Protein AF-A7NR92-F1 (afdb_monomer)

Foldseek 3Di:
DAAFDPQKFFLQGHLPVQQQLAAADDQLLQLLSQLQRQVCNVVSHNPDDSVVLVVVCVVQADSVVQGHFNQSSQVVQVVVFWAKFKAFAPPAPLVVVQQVLSNVSWKKKAQWAFAPDDPPARFTHSGIKIFTMWGDWDAFLVRDTFIKTEIAGSQPPHHPPADQCCQFARGNPPPGTHHDPHNDMDTPVRRCNGRVLRIMMIIGRHNVVNVVCCVVFWDFDDDDPPPDPVVCCRGRNTHIYGPVVD

Nearest PDB structures (foldseek):
  1cv8-assembly1_A-2  TM=6.786E-01  e=1.277E-06  Staphylococcus aureus
  1pxv-assembly1_A  TM=6.465E-01  e=7.914E-06  Staphylococcus aureus
  1y4h-assembly1_A  TM=6.535E-01  e=1.423E-05  Staphylococcus aureus
  6bdt-assembly1_A  TM=5.027E-01  e=2.291E-03  Homo sapiens
  6bkj-assembly4_D  TM=4.475E-01  e=1.885E-03  Homo sapiens

Sequence (246 aa):
MSSFPPYVRSVVATADPAAWPVVGQGFNECSFTSLANALNLLHGEPRFTKDEFIREAGLFFQPALGGTLPPLKALQLRRRGYGAHFGNLSHTNAERVLRGLIDRGAPVIVDMYPALQIGRLRLWGQHATVLVGYSLPYRDASGALREEYYLVDAQWPELRRFDLTTNDIDRDGDGIPECYPGNRTLERYEFLRLWSSRNYCPVFRTPAEHDAWYRETMRRAAGLPLVGWVGQGLLFGSDDRLKDEA

Structure (mmCIF, N/CA/C/O backbone):
data_AF-A7NR92-F1
#
_entry.id   AF-A7NR92-F1
#
loop_
_atom_site.group_PDB
_atom_site.id
_atom_site.type_symbol
_atom_site.label_atom_id
_atom_site.label_alt_id
_atom_site.label_comp_id
_atom_site.label_asym_id
_atom_site.label_entity_id
_atom_site.label_seq_id
_atom_site.pdbx_PDB_ins_code
_atom_site.Cartn_x
_atom_site.Cartn_y
_atom_site.Cartn_z
_atom_site.occupancy
_atom_site.B_iso_or_equiv
_atom_site.auth_seq_id
_atom_site.auth_comp_id
_atom_site.auth_asym_id
_atom_site.auth_atom_id
_atom_site.pdbx_PDB_model_num
ATOM 1 N N . MET A 1 1 ? 3.239 -14.335 22.023 1.00 51.28 1 MET A N 1
ATO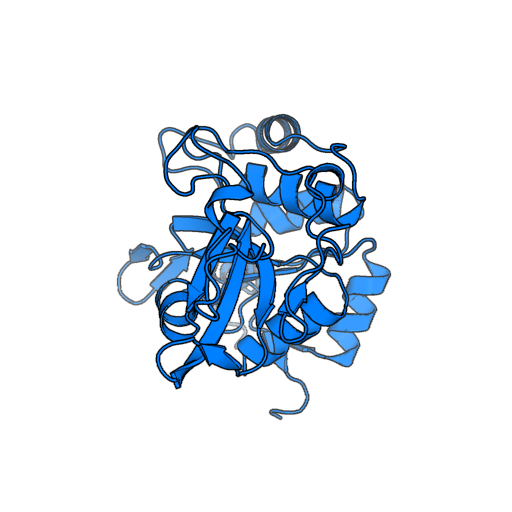M 2 C CA . MET A 1 1 ? 3.154 -13.803 20.648 1.00 51.28 1 MET A CA 1
ATOM 3 C C . MET A 1 1 ? 2.135 -12.682 20.682 1.00 51.28 1 MET A C 1
ATOM 5 O O . MET A 1 1 ? 1.015 -12.954 21.088 1.00 51.28 1 MET A O 1
ATOM 9 N N . SER A 1 2 ? 2.539 -11.447 20.379 1.00 71.81 2 SER A N 1
ATOM 10 C CA . SER A 1 2 ? 1.603 -10.322 20.266 1.00 71.81 2 SER A CA 1
ATOM 11 C C . SER A 1 2 ? 0.774 -10.514 18.990 1.00 71.81 2 SER A C 1
ATOM 13 O O . SER A 1 2 ? 1.333 -10.679 17.903 1.00 71.81 2 SER A O 1
ATOM 15 N N . SER A 1 3 ? -0.546 -10.602 19.134 1.00 86.62 3 SER A N 1
ATOM 16 C CA . SER A 1 3 ? -1.498 -10.689 18.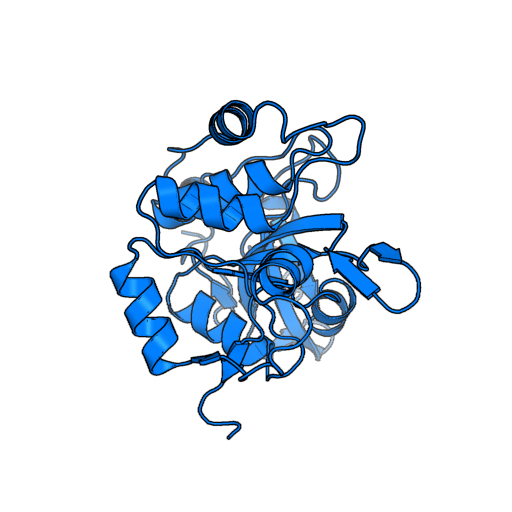024 1.00 86.62 3 SER A CA 1
ATOM 17 C C . SER A 1 3 ? -2.157 -9.335 17.818 1.00 86.62 3 SER A C 1
ATOM 19 O O . SER A 1 3 ? -2.473 -8.662 18.796 1.00 86.62 3 SER A O 1
ATOM 21 N N . PHE A 1 4 ? -2.434 -8.972 16.567 1.00 93.81 4 PHE A N 1
ATOM 22 C CA . PHE A 1 4 ? -3.251 -7.794 16.281 1.00 93.81 4 PHE A CA 1
ATOM 23 C C . PHE A 1 4 ? -4.667 -7.940 16.867 1.00 93.81 4 PHE A C 1
ATOM 25 O O . PHE A 1 4 ? -5.145 -9.073 17.024 1.00 93.81 4 PHE A O 1
ATOM 32 N N . PRO A 1 5 ? -5.371 -6.825 17.131 1.00 94.19 5 PRO A N 1
ATOM 33 C CA . PRO A 1 5 ? -6.775 -6.869 17.517 1.00 94.19 5 PRO A CA 1
ATOM 34 C C . PRO A 1 5 ? -7.636 -7.675 16.521 1.00 94.19 5 PRO A C 1
ATOM 36 O O . PRO A 1 5 ? -7.378 -7.662 15.315 1.00 94.19 5 PRO A O 1
ATOM 39 N N . PRO A 1 6 ? -8.706 -8.358 16.969 1.00 93.50 6 PRO A N 1
ATOM 40 C CA . PRO A 1 6 ? -9.454 -9.324 16.148 1.00 93.50 6 PRO A CA 1
ATOM 41 C C . PRO A 1 6 ? -10.179 -8.708 14.938 1.00 93.50 6 PRO A C 1
ATOM 43 O O . PRO A 1 6 ? -10.519 -9.400 13.969 1.00 93.50 6 PRO A O 1
ATOM 46 N N . TYR A 1 7 ? -10.429 -7.399 14.976 1.00 95.12 7 TYR A N 1
ATOM 47 C CA . TYR A 1 7 ? -11.028 -6.639 13.880 1.00 95.12 7 TYR A CA 1
ATOM 48 C C . TYR A 1 7 ? -10.008 -6.225 12.806 1.00 95.12 7 TYR A C 1
ATOM 50 O O . TYR A 1 7 ? -10.412 -5.743 11.749 1.00 95.12 7 TYR A O 1
ATOM 58 N N . VAL A 1 8 ? -8.708 -6.427 13.032 1.00 97.25 8 VAL A N 1
ATOM 59 C CA . VAL A 1 8 ? -7.645 -6.099 12.077 1.00 97.25 8 VAL A CA 1
ATOM 60 C C . VAL A 1 8 ? -7.498 -7.202 11.028 1.00 97.25 8 VAL A C 1
ATOM 62 O O . VAL A 1 8 ? -7.617 -8.398 11.303 1.00 97.25 8 VAL A O 1
ATOM 65 N N . ARG A 1 9 ? -7.248 -6.792 9.787 1.00 97.94 9 ARG A N 1
ATOM 66 C CA . ARG A 1 9 ? -6.847 -7.638 8.660 1.00 97.94 9 ARG A CA 1
ATOM 67 C C . ARG A 1 9 ? -5.507 -7.132 8.151 1.00 97.94 9 ARG A C 1
ATOM 69 O O . ARG A 1 9 ? -5.328 -5.928 7.992 1.00 97.94 9 ARG A O 1
ATOM 76 N N . SER A 1 10 ? -4.562 -8.038 7.931 1.00 97.69 10 SER A N 1
ATOM 77 C CA . SER A 1 10 ? -3.182 -7.693 7.593 1.00 97.69 10 SER A CA 1
ATOM 78 C C . SER A 1 10 ? -2.556 -8.751 6.692 1.00 97.69 10 SER A C 1
ATOM 80 O O . SER A 1 10 ? -2.864 -9.935 6.820 1.00 97.69 10 SER A O 1
ATOM 82 N N . VAL A 1 11 ? -1.647 -8.327 5.812 1.00 97.44 11 VAL A N 1
ATOM 83 C CA . VAL A 1 11 ? -0.850 -9.222 4.956 1.00 97.44 11 VAL A CA 1
ATOM 84 C C . VAL A 1 11 ? 0.156 -10.053 5.760 1.00 97.44 11 VAL A C 1
ATOM 86 O O . VAL A 1 11 ? 0.503 -11.157 5.351 1.00 97.44 11 VAL A O 1
ATOM 89 N N . VAL A 1 12 ? 0.590 -9.547 6.920 1.00 95.75 12 VAL A N 1
ATOM 90 C CA . VAL A 1 12 ? 1.377 -10.287 7.920 1.00 95.75 12 VAL A CA 1
ATOM 91 C C . VAL A 1 12 ? 0.483 -10.538 9.130 1.00 95.75 12 VAL A C 1
ATOM 93 O O . VAL A 1 12 ? -0.096 -9.600 9.670 1.00 95.75 12 VAL A O 1
ATOM 96 N N . ALA A 1 13 ? 0.356 -11.791 9.565 1.00 91.19 13 ALA A N 1
ATOM 97 C CA . ALA A 1 13 ? -0.631 -12.189 10.576 1.00 91.19 13 ALA A CA 1
ATOM 98 C C . ALA A 1 13 ? -0.232 -11.885 12.036 1.00 91.19 13 ALA A C 1
ATOM 100 O O . ALA A 1 13 ? -1.059 -12.013 12.935 1.00 91.19 13 ALA A O 1
ATOM 101 N N . THR A 1 14 ? 1.027 -11.525 12.286 1.00 91.31 14 THR A N 1
ATOM 102 C CA . THR A 1 14 ? 1.600 -11.364 13.632 1.00 91.31 14 THR A CA 1
ATOM 103 C C . THR A 1 14 ? 2.194 -9.972 13.816 1.00 91.31 14 THR A C 1
ATOM 105 O O . THR A 1 14 ? 2.694 -9.385 12.855 1.00 91.31 14 THR A O 1
ATOM 108 N N . ALA A 1 15 ? 2.170 -9.467 15.050 1.00 91.06 15 ALA A N 1
ATOM 109 C CA . ALA A 1 15 ? 2.829 -8.219 15.432 1.00 91.06 15 ALA A CA 1
ATOM 110 C C . ALA A 1 15 ? 4.309 -8.411 15.811 1.00 91.06 15 ALA A C 1
ATOM 112 O O . ALA A 1 15 ? 4.980 -7.448 16.163 1.00 91.06 15 ALA A O 1
ATOM 113 N N . ASP A 1 16 ? 4.827 -9.643 15.759 1.00 91.19 16 ASP A N 1
ATOM 114 C CA . ASP A 1 16 ? 6.243 -9.927 16.010 1.00 91.19 16 ASP A CA 1
ATOM 115 C C . ASP A 1 16 ? 7.141 -9.128 15.046 1.00 91.19 16 ASP A C 1
ATOM 117 O O . ASP A 1 16 ? 7.084 -9.390 13.840 1.00 91.19 16 ASP A O 1
ATOM 121 N N . PRO A 1 17 ? 8.000 -8.210 15.534 1.00 88.12 17 PRO A N 1
ATOM 122 C CA . PRO A 1 17 ? 8.868 -7.398 14.683 1.00 88.12 17 PRO A CA 1
ATOM 123 C C . PRO A 1 17 ? 9.753 -8.214 13.733 1.00 88.12 17 PRO A C 1
ATOM 125 O O . PRO A 1 17 ? 10.072 -7.747 12.642 1.00 88.12 17 PRO A O 1
ATOM 128 N N . ALA A 1 18 ? 10.114 -9.452 14.094 1.00 91.06 18 ALA A N 1
ATOM 129 C CA . ALA A 1 18 ? 10.908 -10.325 13.228 1.00 91.06 18 ALA A CA 1
ATOM 130 C C . ALA A 1 18 ? 10.173 -10.720 11.931 1.00 91.06 18 ALA A C 1
ATOM 132 O O . ALA A 1 18 ? 10.817 -11.019 10.927 1.00 91.06 18 ALA A O 1
ATOM 133 N N . ALA A 1 19 ? 8.836 -10.687 11.928 1.00 93.69 19 ALA A N 1
ATOM 134 C CA . ALA A 1 19 ? 8.004 -10.949 10.754 1.00 93.69 19 ALA A CA 1
ATOM 135 C C . ALA A 1 19 ? 7.815 -9.716 9.849 1.00 93.69 19 ALA A C 1
ATOM 137 O O . ALA A 1 19 ? 7.163 -9.812 8.807 1.00 93.69 19 ALA A O 1
ATOM 138 N N . TRP A 1 20 ? 8.385 -8.567 10.225 1.00 95.94 20 TRP A N 1
ATOM 139 C CA . TRP A 1 20 ? 8.273 -7.295 9.512 1.00 95.94 20 TRP A CA 1
ATOM 140 C C . TRP A 1 20 ? 9.647 -6.826 9.001 1.00 95.94 20 TRP A C 1
ATOM 142 O O . TRP A 1 20 ? 10.210 -5.861 9.517 1.00 95.94 20 TRP A O 1
ATOM 152 N N . PRO A 1 21 ? 10.203 -7.477 7.961 1.00 96.38 21 PRO A N 1
ATOM 153 C CA . PRO A 1 21 ? 11.511 -7.162 7.373 1.00 96.38 21 PRO A CA 1
ATOM 154 C C . PRO A 1 21 ? 11.481 -5.884 6.511 1.00 96.38 21 PRO A C 1
ATOM 156 O O . PRO A 1 21 ? 11.801 -5.890 5.318 1.00 96.38 21 PRO A O 1
ATOM 159 N N . VAL A 1 22 ? 11.052 -4.775 7.105 1.00 96.81 22 VAL A N 1
ATOM 160 C CA . VAL A 1 22 ? 10.839 -3.490 6.439 1.00 96.81 22 VAL A CA 1
ATOM 161 C C . VAL A 1 22 ? 11.810 -2.437 6.946 1.00 96.81 22 VAL A C 1
ATOM 163 O O . VAL A 1 22 ? 12.286 -2.489 8.077 1.00 96.81 22 VAL A O 1
ATOM 166 N N . VAL A 1 23 ? 12.121 -1.472 6.085 1.00 95.38 23 VAL A N 1
ATOM 167 C CA . VAL A 1 23 ? 13.128 -0.447 6.360 1.00 95.38 23 VAL A CA 1
ATOM 168 C C . VAL A 1 23 ? 12.636 0.953 6.016 1.00 95.38 23 VAL A C 1
ATOM 170 O O . VAL A 1 23 ? 11.766 1.145 5.159 1.00 95.38 23 VAL A O 1
ATOM 173 N N . GLY A 1 24 ? 13.257 1.940 6.660 1.00 94.88 24 GLY A N 1
ATOM 174 C CA . GLY A 1 24 ? 13.086 3.353 6.346 1.00 94.88 24 GLY A CA 1
ATOM 175 C C . GLY A 1 24 ? 13.795 3.784 5.056 1.00 94.88 24 GLY A C 1
ATOM 176 O O . GLY A 1 24 ? 14.772 3.177 4.593 1.00 94.88 24 GLY A O 1
ATOM 177 N N . GLN A 1 25 ? 13.316 4.882 4.477 1.00 93.69 25 GLN A N 1
ATOM 178 C CA . GLN A 1 25 ? 13.850 5.443 3.236 1.00 93.69 25 GLN A CA 1
ATOM 179 C C . GLN A 1 25 ? 14.915 6.519 3.489 1.00 93.69 25 GLN A C 1
ATOM 181 O O . GLN A 1 25 ? 14.956 7.153 4.546 1.00 93.69 25 GLN A O 1
ATOM 186 N N . GLY A 1 26 ? 15.762 6.756 2.487 1.00 90.38 26 GLY A N 1
ATOM 187 C CA . GLY A 1 26 ? 16.528 7.990 2.338 1.00 90.38 26 GLY A CA 1
ATOM 188 C C . GLY A 1 26 ? 15.747 9.067 1.573 1.00 90.38 26 GLY A C 1
ATOM 189 O O . GLY A 1 26 ? 14.543 8.957 1.321 1.00 90.38 26 GLY A O 1
ATOM 190 N N . PHE A 1 27 ? 16.429 10.158 1.233 1.00 88.38 27 PHE A N 1
ATOM 191 C CA . PHE A 1 27 ? 15.799 11.324 0.615 1.00 88.38 27 PHE A CA 1
ATOM 192 C C . PHE A 1 27 ? 15.279 10.999 -0.797 1.00 88.38 27 PHE A C 1
ATOM 194 O O . PHE A 1 27 ? 16.051 10.604 -1.665 1.00 88.38 27 PHE A O 1
ATOM 201 N N . ASN A 1 28 ? 13.975 11.188 -1.030 1.00 87.31 28 ASN A N 1
ATOM 202 C CA . ASN A 1 28 ? 13.285 10.892 -2.296 1.00 87.31 28 ASN A CA 1
ATOM 203 C C . ASN A 1 28 ? 13.373 9.423 -2.769 1.00 87.31 28 ASN A C 1
ATOM 205 O O . ASN A 1 28 ? 13.206 9.134 -3.951 1.00 87.31 28 ASN A O 1
ATOM 209 N N . GLU A 1 29 ? 13.565 8.475 -1.847 1.00 92.06 29 GLU A N 1
ATOM 210 C CA . GLU A 1 29 ? 13.677 7.033 -2.138 1.00 92.06 29 GLU A CA 1
ATOM 211 C C . GLU A 1 29 ? 12.373 6.246 -1.883 1.00 92.06 29 GLU A C 1
ATOM 213 O O . GLU A 1 29 ? 12.385 5.011 -1.845 1.00 92.06 29 GLU A O 1
ATOM 218 N N . CYS A 1 30 ? 11.238 6.928 -1.693 1.00 92.75 30 CYS A N 1
ATOM 219 C CA . CYS A 1 30 ? 9.977 6.321 -1.243 1.00 92.75 30 CYS A CA 1
ATOM 220 C C . CYS A 1 30 ? 9.489 5.169 -2.128 1.00 92.75 30 CYS A C 1
ATOM 222 O O . CYS A 1 30 ? 9.108 4.112 -1.623 1.00 92.75 30 CYS A O 1
ATOM 224 N N . SER A 1 31 ? 9.555 5.327 -3.453 1.00 92.50 31 SER A N 1
ATOM 225 C CA . SER A 1 31 ? 9.098 4.300 -4.397 1.00 92.50 31 SER A CA 1
ATOM 226 C C . SER A 1 31 ? 9.953 3.035 -4.338 1.00 92.50 31 SER A C 1
ATOM 228 O O . SER A 1 31 ? 9.409 1.935 -4.299 1.00 92.50 31 SER A O 1
ATOM 230 N N . PHE A 1 32 ? 11.277 3.175 -4.272 1.00 94.94 32 PHE A N 1
ATOM 231 C CA . PHE A 1 32 ? 12.205 2.041 -4.205 1.00 94.94 32 PHE A CA 1
ATOM 232 C C . PHE A 1 32 ? 12.185 1.349 -2.848 1.00 94.94 32 PHE A C 1
ATOM 234 O O . PHE A 1 32 ? 12.288 0.128 -2.767 1.00 94.94 32 PHE A O 1
ATOM 241 N N . THR A 1 33 ? 11.994 2.124 -1.784 1.00 96.38 33 THR A N 1
ATOM 242 C CA . THR A 1 33 ? 11.839 1.571 -0.440 1.00 96.38 33 THR A CA 1
ATOM 243 C C . THR A 1 33 ? 10.513 0.823 -0.308 1.00 96.38 33 THR A C 1
ATOM 245 O O . THR A 1 33 ? 10.489 -0.273 0.239 1.00 96.38 33 THR A O 1
ATOM 248 N N . SER A 1 34 ? 9.431 1.336 -0.904 1.00 97.25 34 SER A N 1
ATOM 249 C CA . SER A 1 34 ? 8.144 0.628 -0.971 1.00 97.25 34 SER A CA 1
ATOM 250 C C . SER A 1 34 ? 8.230 -0.676 -1.767 1.00 97.25 34 SER A C 1
ATOM 252 O O . SER A 1 34 ? 7.635 -1.667 -1.360 1.00 97.25 34 SER A O 1
ATOM 254 N N . LEU A 1 35 ? 8.993 -0.706 -2.869 1.00 97.19 35 LEU A N 1
ATOM 255 C CA . LEU A 1 35 ? 9.263 -1.938 -3.623 1.00 97.19 35 LEU A CA 1
ATOM 256 C C . LEU A 1 35 ? 9.970 -2.989 -2.764 1.00 97.19 35 LEU A C 1
ATOM 258 O O . LEU A 1 35 ? 9.507 -4.126 -2.685 1.00 97.19 35 LEU A O 1
ATOM 262 N N . ALA A 1 36 ? 11.070 -2.599 -2.114 1.00 97.94 36 ALA A N 1
ATOM 263 C CA . ALA A 1 36 ? 11.833 -3.485 -1.243 1.00 97.94 36 ALA A CA 1
ATOM 264 C C . ALA A 1 36 ? 10.971 -4.009 -0.088 1.00 97.94 36 ALA A C 1
ATOM 266 O O . ALA A 1 36 ? 10.879 -5.218 0.104 1.00 97.94 36 ALA A O 1
ATOM 267 N N . ASN A 1 37 ? 10.261 -3.119 0.611 1.00 98.38 37 ASN A N 1
ATOM 268 C CA . ASN A 1 37 ? 9.393 -3.486 1.727 1.00 98.38 37 ASN A CA 1
ATOM 269 C C . ASN A 1 37 ? 8.248 -4.409 1.286 1.00 98.38 37 ASN A C 1
ATOM 271 O O . ASN A 1 37 ? 8.006 -5.414 1.945 1.00 98.38 37 ASN A O 1
ATOM 275 N N . ALA A 1 38 ? 7.575 -4.130 0.164 1.00 98.31 38 ALA A N 1
ATOM 276 C CA . ALA A 1 38 ? 6.496 -4.986 -0.332 1.00 98.31 38 ALA A CA 1
ATOM 277 C C . ALA A 1 38 ? 6.987 -6.407 -0.657 1.00 98.31 38 ALA A C 1
ATOM 279 O O . ALA A 1 38 ? 6.323 -7.377 -0.296 1.00 98.31 38 ALA A O 1
ATOM 280 N N . LEU A 1 39 ? 8.158 -6.549 -1.288 1.00 98.25 39 LEU A N 1
ATOM 281 C CA . LEU A 1 39 ? 8.731 -7.869 -1.557 1.00 98.25 39 LEU A CA 1
ATOM 282 C C . LEU A 1 39 ? 9.225 -8.562 -0.285 1.00 98.25 39 LEU A C 1
ATOM 284 O O . LEU A 1 39 ? 8.966 -9.750 -0.113 1.00 98.25 39 LEU A O 1
ATOM 288 N N . ASN A 1 40 ? 9.898 -7.848 0.614 1.00 98.12 40 ASN A N 1
ATOM 289 C CA . ASN A 1 40 ? 10.373 -8.429 1.869 1.00 98.12 40 ASN A CA 1
ATOM 290 C C . ASN A 1 40 ? 9.208 -8.950 2.716 1.00 98.12 40 ASN A C 1
ATOM 292 O O . ASN A 1 40 ? 9.291 -10.056 3.238 1.00 98.12 40 ASN A O 1
ATOM 296 N N . LEU A 1 41 ? 8.092 -8.216 2.780 1.00 97.75 41 LEU A N 1
ATOM 297 C CA . LEU A 1 41 ? 6.862 -8.677 3.433 1.00 97.75 41 LEU A CA 1
ATOM 298 C C . LEU A 1 41 ? 6.286 -9.927 2.755 1.00 97.75 41 LEU A C 1
ATOM 300 O O . LEU A 1 41 ? 5.902 -10.875 3.431 1.00 97.75 41 LEU A O 1
ATOM 304 N N . LEU A 1 42 ? 6.260 -9.957 1.421 1.00 96.31 42 LEU A N 1
ATOM 305 C CA . LEU A 1 42 ? 5.731 -11.086 0.652 1.00 96.31 42 LEU A CA 1
ATOM 306 C C . LEU A 1 42 ? 6.528 -12.390 0.861 1.00 96.31 42 LEU A C 1
ATOM 308 O O . LEU A 1 42 ? 5.958 -13.489 0.792 1.00 96.31 42 LEU A O 1
ATOM 312 N N . HIS A 1 43 ? 7.838 -12.263 1.096 1.00 95.50 43 HIS A N 1
ATOM 313 C CA . HIS A 1 43 ? 8.755 -13.374 1.377 1.00 95.50 43 HIS A CA 1
ATOM 314 C C . HIS A 1 43 ? 8.943 -13.659 2.869 1.00 95.50 43 HIS A C 1
ATOM 316 O O . HIS A 1 43 ? 9.365 -14.758 3.210 1.00 95.50 43 HIS A O 1
ATOM 322 N N . GLY A 1 44 ? 8.610 -12.712 3.747 1.00 95.62 44 GLY A N 1
ATOM 323 C CA . GLY A 1 44 ? 8.797 -12.835 5.192 1.00 95.62 44 GLY A CA 1
ATOM 324 C C . GLY A 1 44 ? 10.252 -12.702 5.652 1.00 95.62 44 GLY A C 1
ATOM 325 O O . GLY A 1 44 ? 10.576 -13.132 6.754 1.00 95.62 44 GLY A O 1
ATOM 326 N N . GLU A 1 45 ? 11.142 -12.131 4.834 1.00 96.12 45 GLU A N 1
ATOM 327 C CA . GLU A 1 45 ? 12.550 -11.927 5.195 1.00 96.12 45 GLU A CA 1
ATOM 328 C C . GLU A 1 45 ? 13.191 -10.751 4.412 1.00 96.12 45 GLU A C 1
ATOM 330 O O . GLU A 1 45 ? 12.684 -10.369 3.350 1.00 96.12 45 GLU A O 1
ATOM 335 N N . PRO A 1 46 ? 14.310 -10.164 4.889 1.00 95.56 46 PRO A N 1
ATOM 336 C CA . PRO A 1 46 ? 14.926 -8.975 4.288 1.00 95.56 46 PRO A CA 1
ATOM 337 C C . PRO A 1 46 ? 15.792 -9.315 3.057 1.00 95.56 46 PRO A C 1
ATOM 339 O O . PRO A 1 46 ? 17.009 -9.137 3.066 1.00 95.56 46 PRO A O 1
ATOM 342 N N . ARG A 1 47 ? 15.167 -9.825 1.989 1.00 95.56 47 ARG A N 1
ATOM 343 C CA . ARG A 1 47 ? 15.831 -10.247 0.735 1.00 95.56 47 ARG A CA 1
ATOM 344 C C . ARG A 1 47 ? 16.203 -9.105 -0.207 1.00 95.56 47 ARG A C 1
ATOM 346 O O . ARG A 1 47 ? 17.139 -9.251 -0.984 1.00 95.56 47 ARG A O 1
ATOM 353 N N . PHE A 1 48 ? 15.433 -8.024 -0.194 1.00 97.06 48 PHE A N 1
ATOM 354 C CA . PHE A 1 48 ? 15.489 -6.946 -1.175 1.00 97.06 48 PHE A CA 1
ATOM 355 C C . PHE A 1 48 ? 15.855 -5.628 -0.509 1.00 97.06 48 PHE A C 1
ATOM 357 O O . PHE A 1 48 ? 15.367 -5.295 0.575 1.00 97.06 48 PHE A O 1
ATOM 364 N N . THR A 1 49 ? 16.671 -4.838 -1.203 1.00 96.56 49 THR A N 1
ATOM 365 C CA . THR A 1 49 ? 17.099 -3.515 -0.743 1.00 96.56 49 THR A CA 1
ATOM 366 C C . THR A 1 49 ? 16.652 -2.427 -1.713 1.00 96.56 49 THR A C 1
ATOM 368 O O . THR A 1 49 ? 16.596 -2.628 -2.926 1.00 96.56 49 THR A O 1
ATOM 371 N N . LYS A 1 50 ? 16.352 -1.229 -1.199 1.00 94.38 50 LYS A N 1
ATOM 372 C CA . LYS A 1 50 ? 16.030 -0.064 -2.044 1.00 94.38 50 LYS A CA 1
ATOM 373 C C . LYS A 1 50 ? 17.167 0.270 -3.022 1.00 94.38 50 LYS A C 1
ATOM 375 O O . LYS A 1 50 ? 16.895 0.646 -4.159 1.00 94.38 50 LYS A O 1
ATOM 380 N N . ASP A 1 51 ? 18.417 0.046 -2.616 1.00 94.44 51 ASP A N 1
ATOM 381 C CA . ASP A 1 51 ? 19.618 0.331 -3.409 1.00 94.44 51 ASP A CA 1
ATOM 382 C C . ASP A 1 51 ? 19.701 -0.531 -4.676 1.00 94.44 51 ASP A C 1
ATOM 384 O O . ASP A 1 51 ? 20.168 -0.073 -5.718 1.00 94.44 51 ASP A O 1
ATOM 388 N N . GLU A 1 52 ? 19.209 -1.773 -4.642 1.00 94.69 52 GLU A N 1
ATOM 389 C CA . GLU A 1 52 ? 19.072 -2.600 -5.847 1.00 94.69 52 GLU A CA 1
ATOM 390 C C . GLU A 1 52 ? 18.127 -1.971 -6.870 1.00 94.69 52 GLU A C 1
ATOM 392 O O . GLU A 1 52 ? 18.452 -1.921 -8.058 1.00 94.69 52 GLU A O 1
ATOM 397 N N . PHE A 1 53 ? 16.978 -1.462 -6.423 1.00 94.31 53 PHE A N 1
ATOM 398 C CA . PHE A 1 53 ? 16.010 -0.822 -7.310 1.00 94.31 53 PHE A CA 1
ATOM 399 C C . PHE A 1 53 ? 16.485 0.546 -7.802 1.00 94.31 53 PHE A C 1
ATOM 401 O O . PHE A 1 53 ? 16.249 0.878 -8.963 1.00 94.31 53 PHE A O 1
ATOM 408 N N . ILE A 1 54 ? 17.189 1.309 -6.962 1.00 91.62 54 ILE A N 1
ATOM 409 C CA . ILE A 1 54 ? 17.823 2.577 -7.344 1.00 91.62 54 ILE A CA 1
ATOM 410 C C . ILE A 1 54 ? 18.868 2.338 -8.440 1.00 91.62 54 ILE A C 1
ATOM 412 O O . ILE A 1 54 ? 18.853 3.017 -9.467 1.00 91.62 54 ILE A O 1
ATOM 416 N N . ARG A 1 55 ? 19.745 1.339 -8.261 1.00 91.44 55 ARG A N 1
ATOM 417 C CA . ARG A 1 55 ? 20.763 0.983 -9.263 1.00 91.44 55 ARG A CA 1
ATOM 418 C C . ARG A 1 55 ? 20.141 0.571 -10.593 1.00 91.44 55 ARG A C 1
ATOM 420 O O . ARG A 1 55 ? 20.636 0.981 -11.636 1.00 91.44 55 ARG A O 1
ATOM 427 N N . GLU A 1 56 ? 19.056 -0.200 -10.569 1.00 91.06 56 GLU A N 1
ATOM 428 C CA . GLU A 1 56 ? 18.342 -0.578 -11.794 1.00 91.06 56 GLU A CA 1
ATOM 429 C C . GLU A 1 56 ? 17.648 0.619 -12.463 1.00 91.06 56 GLU A C 1
ATOM 431 O O . GLU A 1 56 ? 17.613 0.698 -13.691 1.00 91.06 56 GLU A O 1
ATOM 436 N N . ALA A 1 57 ? 17.102 1.555 -11.681 1.00 87.88 57 ALA A N 1
ATOM 437 C CA . ALA A 1 57 ? 16.481 2.757 -12.227 1.00 87.88 57 ALA A CA 1
ATOM 438 C C . ALA A 1 57 ? 17.501 3.646 -12.957 1.00 87.88 57 ALA A C 1
ATOM 440 O O . ALA A 1 57 ? 17.160 4.268 -13.965 1.00 87.88 57 ALA A O 1
ATOM 441 N N . GLY A 1 58 ? 18.753 3.689 -12.487 1.00 88.12 58 GLY A N 1
ATOM 442 C CA . GLY A 1 58 ? 19.836 4.427 -13.135 1.00 88.12 58 GLY A CA 1
ATOM 443 C C . GLY A 1 58 ? 19.454 5.889 -13.386 1.00 88.12 58 GLY A C 1
ATOM 444 O O . GLY A 1 58 ? 19.050 6.602 -12.472 1.00 88.12 58 GLY A O 1
ATOM 445 N N . LEU A 1 59 ? 19.521 6.329 -14.645 1.00 84.19 59 LEU A N 1
ATOM 446 C CA . LEU A 1 59 ? 19.199 7.707 -15.045 1.00 84.19 59 LEU A CA 1
ATOM 447 C C . LEU A 1 59 ? 17.721 8.101 -14.840 1.00 84.19 59 LEU A C 1
ATOM 449 O O . LEU A 1 59 ? 17.404 9.291 -14.866 1.00 84.19 59 LEU A O 1
ATOM 453 N N . PHE A 1 60 ? 16.824 7.131 -14.623 1.00 81.38 60 PHE A N 1
ATOM 454 C CA . PHE A 1 60 ? 15.406 7.363 -14.312 1.00 81.38 60 PHE A CA 1
ATOM 455 C C . PHE A 1 60 ? 15.144 7.663 -12.830 1.00 81.38 60 PHE A C 1
ATOM 457 O O . PHE A 1 60 ? 13.990 7.843 -12.426 1.00 81.38 60 PHE A O 1
ATOM 464 N N . PHE A 1 61 ? 16.195 7.714 -12.011 1.00 82.50 61 PHE A N 1
ATOM 465 C CA . PHE A 1 61 ? 16.139 8.253 -10.664 1.00 82.50 61 PHE A CA 1
ATOM 466 C C . PHE A 1 61 ? 16.999 9.506 -10.567 1.00 82.50 61 PHE A C 1
ATOM 468 O O . PHE A 1 61 ? 18.219 9.458 -10.717 1.00 82.50 61 PHE A O 1
ATOM 475 N N . GLN A 1 62 ? 16.354 10.634 -10.281 1.00 80.00 62 GLN A N 1
ATOM 476 C CA . GLN A 1 62 ? 17.041 11.891 -10.017 1.00 80.00 62 GLN A CA 1
ATOM 477 C C . GLN A 1 62 ? 16.541 12.434 -8.677 1.00 80.00 62 GLN A C 1
ATOM 479 O O . GLN A 1 62 ? 15.511 13.111 -8.634 1.00 80.00 62 GLN A O 1
ATOM 484 N N . PRO A 1 63 ? 17.236 12.143 -7.558 1.00 77.25 63 PRO A N 1
ATOM 485 C CA . PRO A 1 63 ? 16.766 12.529 -6.229 1.00 77.25 63 PRO A CA 1
ATOM 486 C C . PRO A 1 63 ? 16.606 14.046 -6.095 1.00 77.25 63 PRO A C 1
ATOM 488 O O . PRO A 1 63 ? 15.680 14.499 -5.433 1.00 77.25 63 PRO A O 1
ATOM 491 N N . ALA A 1 64 ? 17.430 14.843 -6.781 1.00 75.44 64 ALA A N 1
ATOM 492 C CA . ALA A 1 64 ? 17.299 16.300 -6.801 1.00 75.44 64 ALA A CA 1
ATOM 493 C C . ALA A 1 64 ? 16.025 16.808 -7.512 1.00 75.44 64 ALA A C 1
ATOM 495 O O . ALA A 1 64 ? 15.608 17.934 -7.262 1.00 75.44 64 ALA A O 1
ATOM 496 N N . LEU A 1 65 ? 15.396 15.995 -8.371 1.00 68.56 65 LEU A N 1
ATOM 497 C CA . LEU A 1 65 ? 14.206 16.358 -9.153 1.00 68.56 65 LEU A CA 1
ATOM 498 C C . LEU A 1 65 ? 12.913 15.694 -8.648 1.00 68.56 65 LEU A C 1
ATOM 500 O O . LEU A 1 65 ? 11.925 15.636 -9.375 1.00 68.56 65 LEU A O 1
ATOM 504 N N . GLY A 1 66 ? 12.900 15.188 -7.412 1.00 66.81 66 GLY A N 1
ATOM 505 C CA . GLY A 1 66 ? 11.689 14.617 -6.809 1.00 66.81 66 GLY A CA 1
ATOM 506 C C . GLY A 1 66 ? 11.500 13.112 -7.021 1.00 66.81 66 GLY A C 1
ATOM 507 O O . GLY A 1 66 ? 10.405 12.603 -6.807 1.00 66.81 66 GLY A O 1
ATOM 508 N N . GLY A 1 67 ? 12.555 12.379 -7.393 1.00 73.38 67 GLY A N 1
ATOM 509 C CA . GLY A 1 67 ? 12.572 10.916 -7.324 1.00 73.38 67 GLY A CA 1
ATOM 510 C C . GLY A 1 67 ? 12.423 10.209 -8.672 1.00 73.38 67 GLY A C 1
ATOM 511 O O . GLY A 1 67 ? 13.242 10.414 -9.568 1.00 73.38 67 GLY A O 1
ATOM 512 N N . THR A 1 68 ? 11.453 9.294 -8.783 1.00 75.62 68 THR A N 1
ATOM 513 C CA . THR A 1 68 ? 11.254 8.422 -9.957 1.00 75.62 68 THR A CA 1
ATOM 514 C C . THR A 1 68 ? 9.798 8.391 -10.427 1.00 75.62 68 THR A C 1
ATOM 516 O O . THR A 1 68 ? 8.891 8.806 -9.708 1.00 75.62 68 THR A O 1
ATOM 519 N N . LEU A 1 69 ? 9.570 7.870 -11.635 1.00 79.19 69 LEU A N 1
ATOM 520 C CA . LEU A 1 69 ? 8.246 7.753 -12.245 1.00 79.19 69 LEU A CA 1
ATOM 521 C C . LEU A 1 69 ? 7.462 6.571 -11.644 1.00 79.19 69 LEU A C 1
ATOM 523 O O . LEU A 1 69 ? 7.957 5.443 -11.678 1.00 79.19 69 LEU A O 1
ATOM 527 N N . PRO A 1 70 ? 6.219 6.757 -11.171 1.00 78.06 70 PRO A N 1
ATOM 528 C CA . PRO A 1 70 ? 5.457 5.689 -10.518 1.00 78.06 70 PRO A CA 1
ATOM 529 C C . PRO A 1 70 ? 5.240 4.390 -11.311 1.00 78.06 70 PRO A C 1
ATOM 531 O O . PRO A 1 70 ? 5.360 3.324 -10.700 1.00 78.06 70 PRO A O 1
ATOM 534 N N . PRO A 1 71 ? 5.025 4.401 -12.644 1.00 83.19 71 PRO A N 1
ATOM 535 C CA . PRO A 1 71 ? 4.920 3.161 -13.418 1.00 83.19 71 PRO A CA 1
ATOM 536 C C . PRO A 1 71 ? 6.189 2.302 -13.395 1.00 83.19 71 PRO A C 1
ATOM 538 O O . PRO A 1 71 ? 6.115 1.092 -13.628 1.00 83.19 71 PRO A O 1
ATOM 541 N N . LEU A 1 72 ? 7.356 2.898 -13.107 1.00 87.25 72 LEU A N 1
ATOM 542 C CA . LEU A 1 72 ? 8.624 2.172 -13.050 1.00 87.25 72 LEU A CA 1
ATOM 543 C C . LEU A 1 72 ? 8.569 1.049 -12.008 1.00 87.25 72 LEU A C 1
ATOM 545 O O . LEU A 1 72 ? 9.120 -0.023 -12.242 1.00 87.25 72 LEU A O 1
ATOM 549 N N . LYS A 1 73 ? 7.813 1.246 -10.921 1.00 89.38 73 LYS A N 1
ATOM 550 C CA . LYS A 1 73 ? 7.622 0.256 -9.855 1.00 89.38 73 LYS A CA 1
ATOM 551 C C . LYS A 1 73 ? 7.096 -1.072 -10.400 1.00 89.38 73 LYS A C 1
ATOM 553 O O . LYS A 1 73 ? 7.708 -2.121 -10.207 1.00 89.38 73 LYS A O 1
ATOM 558 N N . ALA A 1 74 ? 5.995 -1.017 -11.149 1.00 91.50 74 ALA A N 1
ATOM 559 C CA . ALA A 1 74 ? 5.390 -2.202 -11.745 1.00 91.50 74 ALA A CA 1
ATOM 560 C C . ALA A 1 74 ? 6.326 -2.869 -12.766 1.00 91.50 74 ALA A C 1
ATOM 562 O O . ALA A 1 74 ? 6.393 -4.095 -12.838 1.00 91.50 74 ALA A O 1
ATOM 563 N N . LEU A 1 75 ? 7.088 -2.080 -13.533 1.00 91.81 75 LEU A N 1
ATOM 564 C CA . LEU A 1 75 ? 8.066 -2.614 -14.483 1.00 91.81 75 LEU A CA 1
ATOM 565 C C . LEU A 1 75 ? 9.197 -3.378 -13.777 1.00 91.81 75 LEU A C 1
ATOM 567 O O . LEU A 1 75 ? 9.523 -4.492 -14.188 1.00 91.81 75 LEU A O 1
ATOM 571 N N . GLN A 1 76 ? 9.771 -2.809 -12.713 1.00 94.44 76 GLN A N 1
ATOM 572 C CA . GLN A 1 76 ? 10.849 -3.432 -11.937 1.00 94.44 76 GLN A CA 1
ATOM 573 C C . GLN A 1 76 ? 10.394 -4.732 -11.257 1.00 94.44 76 GLN A C 1
ATOM 575 O O . GLN A 1 76 ? 11.142 -5.713 -11.241 1.00 94.44 76 GLN A O 1
ATOM 580 N N . LEU A 1 77 ? 9.158 -4.774 -10.748 1.00 96.12 77 LEU A N 1
ATOM 581 C CA . LEU A 1 77 ? 8.558 -5.992 -10.188 1.00 96.12 77 LEU A CA 1
ATOM 582 C C . LEU A 1 77 ? 8.392 -7.077 -11.255 1.00 96.12 77 LEU A C 1
ATOM 584 O O . LEU A 1 77 ? 8.862 -8.202 -11.081 1.00 96.12 77 LEU A O 1
ATOM 588 N N . ARG A 1 78 ? 7.796 -6.729 -12.400 1.00 95.06 78 ARG A N 1
ATOM 589 C CA . ARG A 1 78 ? 7.563 -7.679 -13.497 1.00 95.06 78 ARG A CA 1
ATOM 590 C C . ARG A 1 78 ? 8.859 -8.243 -14.075 1.00 95.06 78 ARG A C 1
ATOM 592 O O . ARG A 1 78 ? 8.917 -9.431 -14.374 1.00 95.06 78 ARG A O 1
ATOM 599 N N . ARG A 1 79 ? 9.914 -7.428 -14.194 1.00 94.06 79 ARG A N 1
ATOM 600 C CA . ARG A 1 79 ? 11.247 -7.883 -14.640 1.00 94.06 79 ARG A CA 1
ATOM 601 C C . ARG A 1 79 ? 11.869 -8.930 -13.717 1.00 94.06 79 ARG A C 1
ATOM 603 O O . ARG A 1 79 ? 12.646 -9.752 -14.185 1.00 94.06 79 ARG A O 1
ATOM 610 N N . ARG A 1 80 ? 11.511 -8.918 -12.431 1.00 95.25 80 ARG A N 1
ATOM 611 C CA . ARG A 1 80 ? 11.942 -9.909 -11.432 1.00 95.25 80 ARG A CA 1
ATOM 612 C C . ARG A 1 80 ? 11.013 -11.124 -11.341 1.00 95.25 80 ARG A C 1
ATOM 614 O O . ARG A 1 80 ? 11.201 -11.956 -10.463 1.00 95.25 80 ARG A O 1
ATOM 621 N N . GLY A 1 81 ? 10.023 -11.232 -12.229 1.00 96.50 81 GLY A N 1
ATOM 622 C CA . GLY A 1 81 ? 9.092 -12.358 -12.252 1.00 96.50 81 GLY A CA 1
ATOM 623 C C . GLY A 1 81 ? 7.961 -12.265 -11.229 1.00 96.50 81 GLY A C 1
ATOM 624 O O . GLY A 1 81 ? 7.349 -13.285 -10.944 1.00 96.50 81 GLY A O 1
ATOM 625 N N . TYR A 1 82 ? 7.654 -11.076 -10.699 1.00 97.81 82 TYR A N 1
ATOM 626 C CA . TYR A 1 82 ? 6.492 -10.868 -9.828 1.00 97.81 82 TYR A CA 1
ATOM 627 C C . TYR A 1 82 ? 5.255 -10.451 -10.620 1.00 97.81 82 TYR A C 1
ATOM 629 O O . TYR A 1 82 ? 5.344 -9.809 -11.673 1.00 97.81 82 TYR A O 1
ATOM 637 N N . GLY A 1 83 ? 4.084 -10.790 -10.085 1.00 97.19 83 GLY A N 1
ATOM 638 C CA . GLY A 1 83 ? 2.815 -10.304 -10.609 1.00 97.19 83 GLY A CA 1
ATOM 639 C C . GLY A 1 83 ? 2.533 -8.903 -10.088 1.00 97.19 83 GLY A C 1
ATOM 640 O O . GLY A 1 83 ? 2.342 -8.718 -8.891 1.00 97.19 83 GLY A O 1
ATOM 641 N N . ALA A 1 84 ? 2.525 -7.912 -10.972 1.00 96.62 84 ALA A N 1
ATOM 642 C CA . ALA A 1 84 ? 2.245 -6.527 -10.615 1.00 96.62 84 ALA A CA 1
ATOM 643 C C . ALA A 1 84 ? 1.788 -5.732 -11.839 1.00 96.62 84 ALA A C 1
ATOM 645 O O . ALA A 1 84 ? 2.158 -6.042 -12.975 1.00 96.62 84 ALA A O 1
ATOM 646 N N . HIS A 1 85 ? 1.042 -4.659 -11.610 1.00 94.00 85 HIS A N 1
ATOM 647 C CA . HIS A 1 85 ? 0.739 -3.651 -12.621 1.00 94.00 85 HIS A CA 1
ATOM 648 C C . HIS A 1 85 ? 0.589 -2.281 -11.958 1.00 94.00 85 HIS A C 1
ATOM 650 O O . HIS A 1 85 ? 0.432 -2.193 -10.747 1.00 94.00 85 HIS A O 1
ATOM 656 N N . PHE A 1 86 ? 0.655 -1.216 -12.754 1.00 92.31 86 PHE A N 1
ATOM 657 C CA . PHE A 1 86 ? 0.327 0.130 -12.297 1.00 92.31 86 PHE A CA 1
ATOM 658 C C . PHE A 1 86 ? -1.104 0.445 -12.729 1.00 92.31 86 PHE A C 1
ATOM 660 O O . PHE A 1 86 ? -1.376 0.541 -13.929 1.00 92.31 86 PHE A O 1
ATOM 667 N N . GLY A 1 87 ? -2.005 0.528 -11.756 1.00 91.44 87 GLY A N 1
ATOM 668 C CA . GLY A 1 87 ? -3.442 0.655 -11.967 1.00 91.44 87 GLY A CA 1
ATOM 669 C C . GLY A 1 87 ? -4.029 1.884 -11.289 1.00 91.44 87 GLY A C 1
ATOM 670 O O . GLY A 1 87 ? -3.378 2.536 -10.468 1.00 91.44 87 GLY A O 1
ATOM 671 N N . ASN A 1 88 ? -5.281 2.178 -11.619 1.00 91.12 88 ASN A N 1
ATOM 672 C CA . ASN A 1 88 ? -6.047 3.294 -11.087 1.00 91.12 88 ASN A CA 1
ATOM 673 C C . ASN A 1 88 ? -7.473 2.876 -10.745 1.00 91.12 88 ASN A C 1
ATOM 675 O O . ASN A 1 88 ? -8.181 2.310 -11.573 1.00 91.12 88 ASN A O 1
ATOM 679 N N . LEU A 1 89 ? -7.902 3.225 -9.533 1.00 93.12 89 LEU A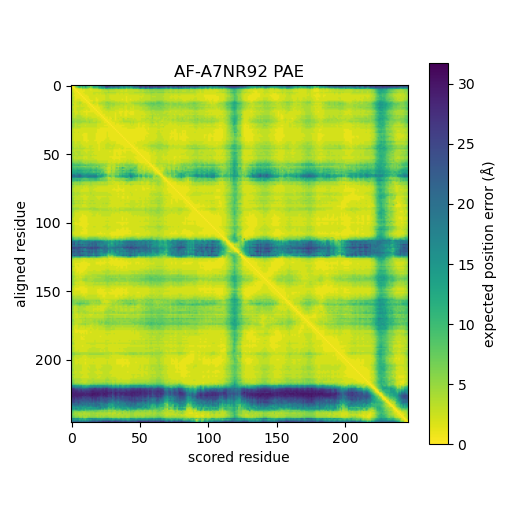 N 1
ATOM 680 C CA . LEU A 1 89 ? -9.201 2.845 -8.977 1.00 93.12 89 LEU A CA 1
ATOM 681 C C . LEU A 1 89 ? -10.165 4.033 -8.835 1.00 93.12 89 LEU A C 1
ATOM 683 O O . LEU A 1 89 ? -11.090 3.993 -8.029 1.00 93.12 89 LEU A O 1
ATOM 687 N N . SER A 1 90 ? -9.956 5.126 -9.573 1.00 90.25 90 SER A N 1
ATOM 688 C CA . SER A 1 90 ? -10.770 6.347 -9.438 1.00 90.25 90 SER A CA 1
ATOM 689 C C . SER A 1 90 ? -12.225 6.205 -9.884 1.00 90.25 90 SER A C 1
ATOM 691 O O . SER A 1 90 ? -13.057 7.025 -9.493 1.00 90.25 90 SER A O 1
ATOM 693 N N . HIS A 1 91 ? -12.545 5.163 -10.650 1.00 89.25 91 HIS A N 1
ATOM 694 C CA . HIS A 1 91 ? -13.864 4.940 -11.244 1.00 89.25 91 HIS A CA 1
ATOM 695 C C . HIS A 1 91 ? -14.539 3.642 -10.771 1.00 89.25 91 HIS A C 1
ATOM 697 O O . HIS A 1 91 ? -15.375 3.091 -11.483 1.00 89.25 91 HIS A O 1
ATOM 703 N N . THR A 1 92 ? -14.176 3.145 -9.586 1.00 92.62 92 THR A N 1
ATOM 704 C CA . THR A 1 92 ? -14.725 1.914 -8.993 1.00 92.62 92 THR A CA 1
ATOM 705 C C . THR A 1 92 ? -14.724 2.003 -7.465 1.00 92.62 92 THR A C 1
ATOM 707 O O . THR A 1 92 ? -14.151 2.941 -6.899 1.00 92.62 92 THR A O 1
ATOM 710 N N . ASN A 1 93 ? -15.332 1.040 -6.765 1.00 95.19 93 ASN A N 1
ATOM 711 C CA . ASN A 1 93 ? -15.174 0.912 -5.318 1.00 95.19 93 ASN A CA 1
ATOM 712 C C . ASN A 1 93 ? -13.741 0.480 -4.951 1.00 95.19 93 ASN A C 1
ATOM 714 O O . ASN A 1 93 ? -13.434 -0.692 -4.724 1.00 95.19 93 ASN A O 1
ATOM 718 N N . ALA A 1 94 ? -12.859 1.474 -4.881 1.00 95.69 94 ALA A N 1
ATOM 719 C CA . ALA A 1 94 ? -11.436 1.311 -4.626 1.00 95.69 94 ALA A CA 1
ATOM 720 C C . ALA A 1 94 ? -11.138 0.593 -3.299 1.00 95.69 94 ALA A C 1
ATOM 722 O O . ALA A 1 94 ? -10.238 -0.242 -3.232 1.00 95.69 94 ALA A O 1
ATOM 723 N N . GLU A 1 95 ? -11.916 0.878 -2.252 1.00 97.31 95 GLU A N 1
ATOM 724 C CA . GLU A 1 95 ? -11.749 0.252 -0.936 1.00 97.31 95 GLU A CA 1
ATOM 725 C C . GLU A 1 95 ? -11.996 -1.255 -1.000 1.00 97.31 95 GLU A C 1
ATOM 727 O O . GLU A 1 95 ? -11.224 -2.025 -0.434 1.00 97.31 95 GLU A O 1
ATOM 732 N N . ARG A 1 96 ? -13.020 -1.695 -1.741 1.00 96.94 96 ARG A N 1
ATOM 733 C CA . ARG A 1 96 ? -13.301 -3.123 -1.936 1.00 96.94 96 ARG A CA 1
ATOM 734 C C . ARG A 1 96 ? -12.150 -3.842 -2.639 1.00 96.94 96 ARG A C 1
ATOM 736 O O . ARG A 1 96 ? -11.812 -4.958 -2.249 1.00 96.94 96 ARG A O 1
ATOM 743 N N . VAL A 1 97 ? -11.532 -3.206 -3.636 1.00 97.69 97 VAL A N 1
ATOM 744 C CA . VAL A 1 97 ? -10.361 -3.768 -4.329 1.00 97.69 97 VAL A CA 1
ATOM 745 C C . VAL A 1 97 ? -9.172 -3.885 -3.375 1.00 97.69 97 VAL A C 1
ATOM 747 O O . VAL A 1 97 ? -8.582 -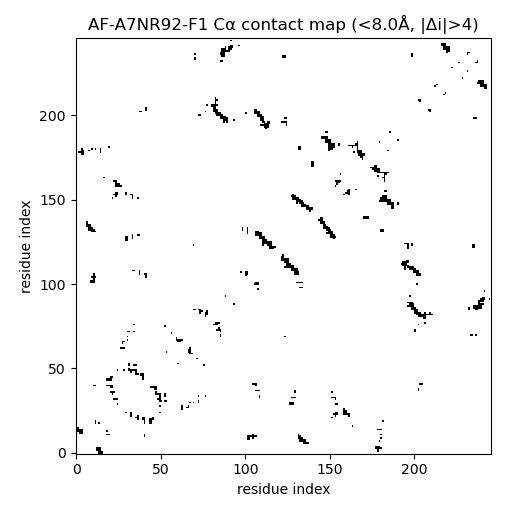4.958 -3.279 1.00 97.69 97 VAL A O 1
ATOM 750 N N . LEU A 1 98 ? -8.843 -2.815 -2.643 1.00 98.31 98 LEU A N 1
ATOM 751 C CA . LEU A 1 98 ? -7.716 -2.811 -1.707 1.00 98.31 98 LEU A CA 1
ATOM 752 C C . LEU A 1 98 ? -7.903 -3.824 -0.573 1.00 98.31 98 LEU A C 1
ATOM 754 O O . LEU A 1 98 ? -7.012 -4.634 -0.340 1.00 98.31 98 LEU A O 1
ATOM 758 N N . ARG A 1 99 ? -9.067 -3.840 0.088 1.00 98.31 99 ARG A N 1
ATOM 759 C CA . ARG A 1 99 ? -9.372 -4.804 1.161 1.00 98.31 99 ARG A CA 1
ATOM 760 C C . ARG A 1 99 ? -9.271 -6.246 0.652 1.00 98.31 99 ARG A C 1
ATOM 762 O O . ARG A 1 99 ? -8.576 -7.055 1.253 1.00 98.31 99 ARG A O 1
ATOM 769 N N . GLY A 1 100 ? -9.830 -6.528 -0.530 1.00 97.94 100 GLY A N 1
ATOM 770 C CA . GLY A 1 100 ? -9.744 -7.849 -1.157 1.00 97.94 100 GLY A CA 1
ATOM 771 C C . GLY A 1 100 ? -8.341 -8.261 -1.631 1.00 97.94 100 GLY A C 1
ATOM 772 O O . GLY A 1 100 ? -8.128 -9.441 -1.912 1.00 97.94 100 GLY A O 1
ATOM 773 N N . LEU A 1 101 ? -7.393 -7.328 -1.761 1.00 98.31 101 LEU A N 1
ATOM 774 C CA . LEU A 1 101 ? -5.972 -7.629 -1.978 1.00 98.31 101 LEU A CA 1
ATOM 775 C C . LEU A 1 101 ? -5.277 -7.969 -0.654 1.00 98.31 101 LEU A C 1
ATOM 777 O O . LEU A 1 101 ? -4.571 -8.975 -0.584 1.00 98.31 101 LEU A O 1
ATOM 781 N N . ILE A 1 102 ? -5.545 -7.196 0.403 1.00 98.44 102 ILE A N 1
ATOM 782 C CA . ILE A 1 102 ? -5.025 -7.463 1.751 1.00 98.44 102 ILE A CA 1
ATOM 783 C C . ILE A 1 102 ? -5.492 -8.830 2.263 1.00 98.44 102 ILE A C 1
ATOM 785 O O . ILE A 1 102 ? -4.667 -9.601 2.744 1.00 98.44 102 ILE A O 1
ATOM 789 N N . ASP A 1 103 ? -6.769 -9.176 2.082 1.00 97.88 103 ASP A N 1
ATOM 790 C CA . ASP A 1 103 ? -7.322 -10.480 2.484 1.00 97.88 103 ASP A CA 1
ATOM 791 C C . ASP A 1 103 ? -6.647 -11.667 1.774 1.00 97.88 103 ASP A C 1
ATOM 793 O O . ASP A 1 103 ? -6.631 -12.785 2.286 1.00 97.88 103 ASP A O 1
ATOM 797 N N . ARG A 1 104 ? -6.060 -11.432 0.594 1.00 96.50 104 ARG A N 1
ATOM 798 C CA . ARG A 1 104 ? -5.283 -12.426 -0.165 1.00 96.50 104 ARG A CA 1
ATOM 799 C C . ARG A 1 104 ? -3.801 -12.458 0.230 1.00 96.50 104 ARG A C 1
ATOM 801 O O . ARG A 1 104 ? -3.037 -13.216 -0.362 1.00 96.50 104 ARG A O 1
ATOM 808 N N . GLY A 1 105 ? -3.381 -11.631 1.186 1.00 97.00 105 GLY A N 1
ATOM 809 C CA . GLY A 1 105 ? -1.980 -11.477 1.574 1.00 97.00 105 GLY A CA 1
ATOM 810 C C . GLY A 1 105 ? -1.128 -10.737 0.538 1.00 97.00 105 GLY A C 1
ATOM 811 O O . GLY A 1 105 ? 0.092 -10.878 0.550 1.00 97.00 105 GLY A O 1
ATOM 812 N N . ALA A 1 106 ? -1.745 -9.974 -0.373 1.00 97.94 106 ALA A N 1
ATOM 813 C CA . ALA A 1 106 ? -1.033 -9.193 -1.381 1.00 97.94 106 ALA A CA 1
ATOM 814 C C . ALA A 1 106 ? -0.810 -7.754 -0.875 1.00 97.94 106 ALA A C 1
ATOM 816 O O . ALA A 1 106 ? -1.778 -6.991 -0.787 1.00 97.94 106 ALA A O 1
ATOM 817 N N . PRO A 1 107 ? 0.433 -7.342 -0.551 1.00 98.06 107 PRO A N 1
ATOM 818 C CA . PRO A 1 107 ? 0.717 -5.953 -0.213 1.00 98.06 107 PRO A CA 1
ATOM 819 C C . PRO A 1 10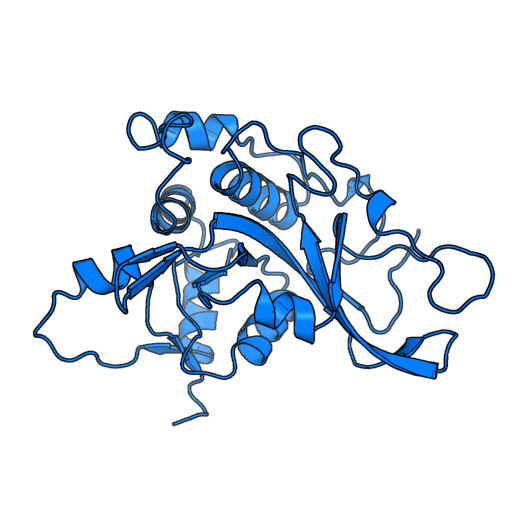7 ? 0.491 -5.052 -1.430 1.00 98.06 107 PRO A C 1
ATOM 821 O O . PRO A 1 107 ? 0.718 -5.447 -2.580 1.00 98.06 107 PRO A O 1
ATOM 824 N N . VAL A 1 108 ? 0.055 -3.819 -1.179 1.00 98.44 108 VAL A N 1
ATOM 825 C CA . VAL A 1 108 ? -0.288 -2.872 -2.246 1.00 98.44 108 VAL A CA 1
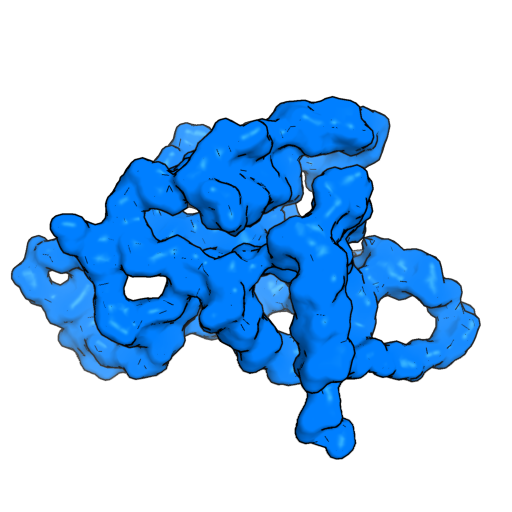ATOM 826 C C . VAL A 1 108 ? 0.499 -1.589 -2.071 1.00 98.44 108 VAL A C 1
ATOM 828 O O . VAL A 1 108 ? 0.351 -0.898 -1.071 1.00 98.44 108 VAL A O 1
ATOM 831 N N . ILE A 1 109 ? 1.314 -1.227 -3.057 1.00 97.81 109 ILE A N 1
ATOM 832 C CA . ILE A 1 109 ? 1.975 0.078 -3.059 1.00 97.81 109 ILE A CA 1
ATOM 833 C C . ILE A 1 109 ? 0.948 1.123 -3.501 1.00 97.81 109 ILE A C 1
ATOM 835 O O . ILE A 1 109 ? 0.337 0.977 -4.561 1.00 97.81 109 ILE A O 1
ATOM 839 N N . VAL A 1 110 ? 0.766 2.177 -2.710 1.00 95.56 110 VAL A N 1
ATOM 840 C CA . VAL A 1 110 ? -0.156 3.283 -2.996 1.00 95.56 110 VAL A CA 1
ATOM 841 C C . VAL A 1 110 ? 0.590 4.613 -3.014 1.00 95.56 110 VAL A C 1
ATOM 843 O O . VAL A 1 110 ? 1.517 4.836 -2.234 1.00 95.56 110 VAL A O 1
ATOM 846 N N . ASP A 1 111 ? 0.180 5.503 -3.917 1.00 90.88 111 ASP A N 1
ATOM 847 C CA . ASP A 1 111 ? 0.749 6.848 -4.018 1.00 90.88 111 ASP A CA 1
ATOM 848 C C . ASP A 1 111 ? -0.097 7.837 -3.208 1.00 90.88 111 ASP A C 1
ATOM 850 O O . ASP A 1 111 ? -1.190 8.247 -3.618 1.00 90.88 111 ASP A O 1
ATOM 854 N N . MET A 1 112 ? 0.430 8.208 -2.046 1.00 87.44 112 MET A N 1
ATOM 855 C CA . MET A 1 112 ? -0.169 9.095 -1.059 1.00 87.44 112 MET A CA 1
ATOM 856 C C . MET A 1 112 ? 0.173 10.568 -1.320 1.00 87.44 112 MET A C 1
ATOM 858 O O . MET A 1 112 ? 1.128 10.910 -2.022 1.00 87.44 112 MET A O 1
ATOM 862 N N . TYR A 1 113 ? -0.611 11.429 -0.672 1.00 82.75 113 TYR A N 1
ATOM 863 C CA . TYR A 1 113 ? -0.655 12.887 -0.798 1.00 82.75 113 TYR A CA 1
ATOM 864 C C . TYR A 1 113 ? -1.258 13.400 -2.112 1.00 82.75 113 TYR A C 1
ATOM 866 O O . TYR A 1 113 ? -1.272 12.687 -3.121 1.00 82.75 113 TYR A O 1
ATOM 874 N N . PRO A 1 114 ? -1.815 14.632 -2.099 1.00 65.62 114 PRO A N 1
ATOM 875 C CA . PRO A 1 114 ? -2.422 15.237 -3.272 1.00 65.62 114 PRO A CA 1
ATOM 876 C C . PRO A 1 114 ? -1.506 15.156 -4.484 1.00 65.62 114 PRO A C 1
ATOM 878 O O . PRO A 1 114 ? -0.331 15.523 -4.416 1.00 65.62 114 PRO A O 1
ATOM 881 N N . ALA A 1 115 ? -2.062 14.657 -5.585 1.00 64.25 115 ALA A N 1
ATOM 882 C CA . ALA A 1 115 ? -1.301 14.537 -6.809 1.00 64.25 115 ALA A CA 1
ATOM 883 C C . ALA A 1 115 ? -0.806 15.910 -7.273 1.00 64.25 115 ALA A C 1
ATOM 885 O O . ALA A 1 115 ? -1.528 16.902 -7.135 1.00 64.25 115 ALA A O 1
ATOM 886 N N . LEU A 1 116 ? 0.391 15.969 -7.868 1.00 61.62 116 LEU A N 1
ATOM 887 C CA . LEU A 1 116 ? 0.804 17.177 -8.580 1.00 61.62 116 LEU A CA 1
ATOM 888 C C . LEU A 1 116 ? -0.258 17.485 -9.646 1.00 61.62 116 LEU A C 1
ATOM 890 O O . LEU A 1 116 ? -0.514 16.670 -10.539 1.00 61.62 116 LEU A O 1
ATOM 894 N N . GLN A 1 117 ? -0.903 18.642 -9.508 1.00 56.50 117 GLN A N 1
ATOM 895 C CA . GLN A 1 117 ? -1.954 19.085 -10.408 1.00 56.50 117 GLN A CA 1
ATOM 896 C C . GLN A 1 117 ? -1.362 20.045 -11.443 1.00 56.50 117 GLN A C 1
ATOM 898 O O . GLN A 1 117 ? -0.951 21.151 -11.102 1.00 56.50 117 GLN A O 1
ATOM 903 N N . ILE A 1 118 ? -1.346 19.636 -12.714 1.00 56.72 118 ILE A N 1
ATOM 904 C CA . ILE A 1 118 ? -0.999 20.509 -13.845 1.00 56.72 118 ILE A CA 1
ATOM 905 C C . ILE A 1 118 ? -2.288 20.784 -14.627 1.00 56.72 118 ILE A C 1
ATOM 907 O O . ILE A 1 118 ? -2.803 19.929 -15.349 1.00 56.72 118 ILE A O 1
ATOM 911 N N . GLY A 1 119 ? -2.870 21.971 -14.440 1.00 57.81 119 GLY A N 1
ATOM 912 C CA . GLY A 1 119 ? -4.185 22.304 -14.997 1.00 57.81 119 GLY A CA 1
ATOM 913 C C . GLY A 1 119 ? -5.297 21.423 -14.408 1.00 57.81 119 GLY A C 1
ATOM 914 O O . GLY A 1 119 ? -5.557 21.468 -13.206 1.00 57.81 119 GLY A O 1
ATOM 915 N N . ARG A 1 120 ? -5.972 20.621 -15.245 1.00 51.91 120 ARG A N 1
ATOM 916 C CA . ARG A 1 120 ? -6.972 19.617 -14.808 1.00 51.91 120 ARG A CA 1
ATOM 917 C C . ARG A 1 120 ? -6.386 18.208 -14.621 1.00 51.91 120 ARG A C 1
ATOM 919 O O . ARG A 1 120 ? -7.111 17.310 -14.205 1.00 51.91 120 ARG A O 1
ATOM 926 N N . LEU A 1 121 ? -5.106 18.003 -14.936 1.00 47.97 121 LEU A N 1
ATOM 927 C CA . LEU A 1 121 ? -4.449 16.696 -14.886 1.00 47.97 121 LEU A CA 1
ATOM 928 C C . LEU A 1 121 ? -3.888 16.457 -13.481 1.00 47.97 121 LEU A C 1
ATOM 930 O O . LEU A 1 121 ? -3.093 17.256 -12.988 1.00 47.97 121 LEU A O 1
ATOM 934 N N . ARG A 1 122 ? -4.300 15.357 -12.844 1.00 54.69 122 ARG A N 1
ATOM 935 C CA . ARG A 1 122 ? -3.733 14.852 -11.585 1.00 54.69 122 ARG A CA 1
ATOM 936 C C . ARG A 1 122 ? -2.794 13.704 -11.921 1.00 54.69 122 ARG A C 1
ATOM 938 O O . ARG A 1 122 ? -3.278 12.655 -12.321 1.00 54.69 122 ARG A O 1
ATOM 945 N N . LEU A 1 123 ? -1.485 13.912 -11.811 1.00 58.34 123 LEU A N 1
ATOM 946 C CA . LEU A 1 123 ? -0.506 12.923 -12.271 1.00 58.34 123 LEU A CA 1
ATOM 947 C C . LEU A 1 123 ? -0.344 11.792 -11.245 1.00 58.34 123 LEU A C 1
ATOM 949 O O . LEU A 1 123 ? -0.956 10.734 -11.368 1.00 58.34 123 LEU A O 1
ATOM 953 N N . TRP A 1 124 ? 0.420 12.035 -10.182 1.00 59.53 124 TRP A N 1
ATOM 954 C CA . TRP A 1 124 ? 0.742 11.020 -9.180 1.00 59.53 124 TRP A CA 1
ATOM 955 C C . TRP A 1 124 ? 0.828 11.616 -7.783 1.00 59.53 124 TRP A C 1
ATOM 957 O O . TRP A 1 124 ? 1.146 12.799 -7.650 1.00 59.53 124 TRP A O 1
ATOM 967 N N . GLY A 1 125 ? 0.567 10.793 -6.761 1.00 58.97 125 GLY A N 1
ATOM 968 C CA . GLY A 1 125 ? 0.860 11.152 -5.372 1.00 58.97 125 GLY A CA 1
ATOM 969 C C . GLY A 1 125 ? 2.359 11.387 -5.173 1.00 58.97 125 GLY A C 1
ATOM 970 O O . GLY A 1 125 ? 3.189 10.861 -5.914 1.00 58.97 125 GLY A O 1
ATOM 971 N N . GLN A 1 126 ? 2.703 12.219 -4.196 1.00 80.88 126 GLN A N 1
ATOM 972 C CA . GLN A 1 126 ? 4.079 12.680 -3.972 1.00 80.88 126 GLN A CA 1
ATOM 973 C C . GLN A 1 126 ? 4.915 11.689 -3.153 1.00 80.88 126 GLN A C 1
ATOM 975 O O . GLN A 1 126 ? 6.131 11.835 -3.057 1.00 80.88 126 GLN A O 1
ATOM 980 N N . HIS A 1 127 ? 4.271 10.686 -2.555 1.00 90.44 127 HIS A N 1
ATOM 981 C CA . HIS A 1 127 ? 4.914 9.734 -1.660 1.00 90.44 127 HIS A CA 1
ATOM 982 C C . HIS A 1 127 ? 4.373 8.330 -1.874 1.00 90.44 127 HIS A C 1
ATOM 984 O O . HIS A 1 127 ? 3.166 8.148 -1.988 1.00 90.44 127 HIS A O 1
ATOM 990 N N . ALA A 1 128 ? 5.252 7.338 -1.900 1.00 93.19 128 ALA A N 1
ATOM 991 C CA . ALA A 1 128 ? 4.860 5.942 -2.025 1.00 93.19 128 ALA A CA 1
ATOM 992 C C . ALA A 1 128 ? 4.904 5.266 -0.655 1.00 93.19 128 ALA A C 1
ATOM 994 O O . ALA A 1 128 ? 5.912 5.370 0.046 1.00 93.19 128 ALA A O 1
ATOM 995 N N . THR A 1 129 ? 3.835 4.555 -0.307 1.00 96.69 129 THR A N 1
ATOM 996 C CA . THR A 1 129 ? 3.747 3.727 0.902 1.00 96.69 129 THR A CA 1
ATOM 997 C C . THR A 1 129 ? 3.210 2.344 0.550 1.00 96.69 129 THR A C 1
ATOM 999 O O . THR A 1 129 ? 2.669 2.136 -0.539 1.00 96.69 129 THR A O 1
ATOM 1002 N N . VAL A 1 130 ? 3.362 1.378 1.457 1.00 98.50 130 VAL A N 1
ATOM 1003 C CA . VAL A 1 130 ? 2.808 0.028 1.285 1.00 98.50 130 VAL A CA 1
ATOM 1004 C C . VAL A 1 130 ? 1.600 -0.129 2.197 1.00 98.50 130 VAL A C 1
ATOM 1006 O O . VAL A 1 130 ? 1.735 -0.087 3.416 1.00 98.50 130 VAL A O 1
ATOM 1009 N N . LEU A 1 131 ? 0.422 -0.331 1.618 1.00 98.69 131 LEU A N 1
ATOM 1010 C CA . LEU A 1 131 ? -0.763 -0.773 2.336 1.00 98.69 131 LEU A CA 1
ATOM 1011 C C . LEU A 1 131 ? -0.612 -2.242 2.712 1.00 98.69 131 LEU A C 1
ATOM 1013 O O . LEU A 1 131 ? -0.418 -3.104 1.851 1.00 98.69 131 LEU A O 1
ATOM 1017 N N . VAL A 1 132 ? -0.701 -2.492 4.015 1.00 98.50 132 VAL A N 1
ATOM 1018 C CA . VAL A 1 132 ? -0.458 -3.803 4.625 1.00 98.50 132 VAL A CA 1
ATOM 1019 C C . VAL A 1 132 ? -1.639 -4.296 5.442 1.00 98.50 132 VAL A C 1
ATOM 1021 O O . VAL A 1 132 ? -1.679 -5.477 5.764 1.00 98.50 132 VAL A O 1
ATOM 1024 N N . GLY A 1 133 ? -2.613 -3.440 5.752 1.00 98.31 133 GLY A N 1
ATOM 1025 C CA . GLY A 1 133 ? -3.771 -3.847 6.529 1.00 98.31 133 GLY A CA 1
ATOM 1026 C C . GLY A 1 133 ? -4.924 -2.853 6.510 1.00 98.31 133 GLY A C 1
ATOM 1027 O O . GLY A 1 133 ? -4.799 -1.729 6.021 1.00 98.31 133 GLY A O 1
ATOM 1028 N N . TYR A 1 134 ? -6.047 -3.280 7.076 1.00 98.62 134 TYR A N 1
ATOM 1029 C CA . TYR A 1 134 ? -7.202 -2.441 7.379 1.00 98.62 134 TYR A CA 1
ATOM 1030 C C . TYR A 1 134 ? -7.959 -2.990 8.597 1.00 98.62 134 TYR A C 1
ATOM 1032 O O . TYR A 1 134 ? -7.748 -4.138 8.992 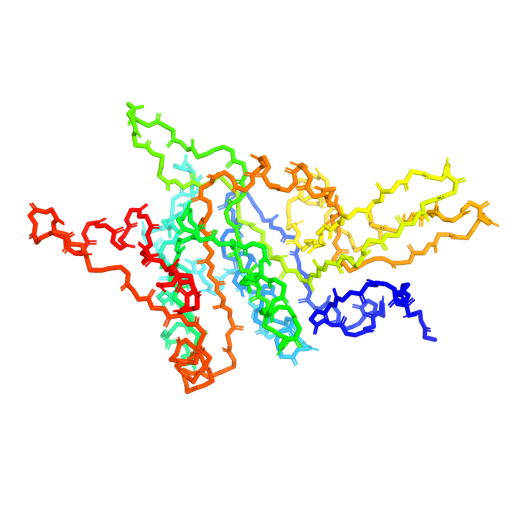1.00 98.62 134 TYR A O 1
ATOM 1040 N N . SER A 1 135 ? -8.854 -2.200 9.188 1.00 98.00 135 SER A N 1
AT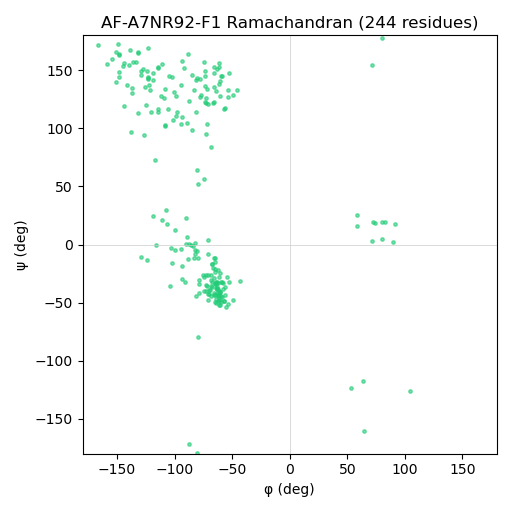OM 1041 C CA . SER A 1 135 ? -9.779 -2.674 10.226 1.00 98.00 135 SER A CA 1
ATOM 1042 C C . SER A 1 135 ? -11.205 -2.842 9.711 1.00 98.00 135 SER A C 1
ATOM 1044 O O . SER A 1 135 ? -11.701 -2.076 8.880 1.00 98.00 135 SER A O 1
ATOM 1046 N N . LEU A 1 136 ? -11.895 -3.857 10.231 1.00 97.56 136 LEU A N 1
ATOM 1047 C CA . LEU A 1 136 ? -13.354 -3.860 10.257 1.00 97.56 136 LEU A CA 1
ATOM 1048 C C . LEU A 1 136 ? -13.849 -2.734 11.178 1.00 97.56 136 LEU A C 1
ATOM 1050 O O . LEU A 1 136 ? -13.135 -2.386 12.120 1.00 97.56 136 LEU A O 1
ATOM 1054 N N . PRO A 1 137 ? -15.062 -2.192 10.957 1.00 96.81 137 PRO A N 1
ATOM 1055 C CA . PRO A 1 137 ? -15.613 -1.166 11.831 1.00 96.81 137 PRO A CA 1
ATOM 1056 C C . PRO A 1 137 ? -15.610 -1.612 13.298 1.00 96.81 137 PRO A C 1
ATOM 1058 O O . PRO A 1 137 ? -16.147 -2.672 13.625 1.00 96.81 137 PRO A O 1
ATOM 1061 N N . TYR A 1 138 ? -15.030 -0.796 14.173 1.00 95.69 138 TYR A N 1
ATOM 1062 C CA . TYR A 1 138 ? -14.955 -1.050 15.614 1.00 95.69 138 TYR A CA 1
ATOM 1063 C C . TYR A 1 138 ? -15.220 0.238 16.401 1.00 95.69 138 TYR A C 1
ATOM 1065 O O . TYR A 1 138 ? -15.270 1.324 15.823 1.00 95.69 138 TYR A O 1
ATOM 1073 N N . ARG A 1 139 ? -15.444 0.131 17.714 1.00 95.00 139 ARG A N 1
ATOM 1074 C CA . ARG A 1 139 ? -15.551 1.295 18.605 1.00 95.00 139 ARG A CA 1
ATOM 1075 C C . ARG A 1 139 ? -14.319 1.376 19.487 1.00 95.00 139 ARG A C 1
ATOM 1077 O O . ARG A 1 139 ? -13.917 0.357 20.035 1.00 95.00 139 ARG A O 1
ATOM 1084 N N . ASP A 1 140 ? -13.750 2.569 19.599 1.00 92.94 140 ASP A N 1
ATOM 1085 C CA . ASP A 1 140 ? -12.652 2.834 20.532 1.00 92.94 140 ASP A CA 1
ATOM 1086 C C . ASP A 1 140 ? -13.154 3.069 21.969 1.00 92.94 140 ASP A C 1
ATOM 1088 O O . ASP A 1 140 ? -14.365 3.066 22.222 1.00 92.94 140 ASP A O 1
ATOM 1092 N N . ALA A 1 141 ? -12.227 3.338 22.893 1.00 92.81 141 ALA A N 1
ATOM 1093 C CA . ALA A 1 141 ? -12.510 3.674 24.290 1.00 92.81 141 ALA A CA 1
ATOM 1094 C C . ALA A 1 141 ? -13.510 4.835 24.464 1.00 92.81 141 ALA A C 1
ATOM 1096 O O . ALA A 1 141 ? -14.290 4.865 25.415 1.00 92.81 141 ALA A O 1
ATOM 1097 N N . SER A 1 142 ? -13.517 5.800 23.536 1.00 93.81 142 SER A N 1
ATOM 1098 C CA . SER A 1 142 ? -14.442 6.943 23.551 1.00 93.81 142 SER A CA 1
ATOM 1099 C C . SER A 1 142 ? -15.836 6.606 23.003 1.00 93.81 142 SER A C 1
ATOM 1101 O O . SER A 1 142 ? -16.746 7.436 23.038 1.00 93.81 142 SER A O 1
ATOM 1103 N N . GLY A 1 143 ? -16.018 5.392 22.480 1.00 93.75 143 GLY A N 1
ATOM 1104 C CA . GLY A 1 143 ? -17.223 4.943 21.797 1.00 93.75 143 GLY A CA 1
ATOM 1105 C C . GLY A 1 143 ? -17.318 5.408 20.342 1.00 93.75 143 GLY A C 1
ATOM 1106 O O . GLY A 1 143 ? -18.337 5.138 19.695 1.00 93.75 143 GLY A O 1
ATOM 1107 N N . ALA A 1 144 ? -16.300 6.078 19.796 1.00 93.56 144 ALA A N 1
ATOM 1108 C CA . ALA A 1 144 ? -16.294 6.546 18.415 1.00 93.56 144 ALA A CA 1
ATOM 1109 C C . ALA A 1 144 ? -16.145 5.366 17.447 1.00 93.56 144 ALA A C 1
ATOM 1111 O O . ALA A 1 144 ? -15.306 4.487 17.641 1.00 93.56 144 ALA A O 1
ATOM 1112 N N . LEU A 1 145 ? -16.972 5.341 16.396 1.00 95.31 145 LEU A N 1
ATOM 1113 C CA . LEU A 1 145 ? -16.862 4.337 15.338 1.00 95.31 145 LEU A CA 1
ATOM 1114 C C . LEU A 1 145 ? -15.628 4.637 14.483 1.00 95.31 145 LEU A C 1
ATOM 1116 O O . LEU A 1 145 ? -15.504 5.740 13.950 1.00 95.31 145 LEU A O 1
ATOM 1120 N N . ARG A 1 146 ? -14.753 3.647 14.326 1.00 95.06 146 ARG A N 1
ATOM 1121 C CA . ARG A 1 146 ? -13.487 3.758 13.604 1.00 95.06 146 ARG A CA 1
ATOM 1122 C C . ARG A 1 146 ? -13.418 2.734 12.479 1.00 95.06 146 ARG A C 1
ATOM 1124 O O . ARG A 1 146 ? -13.868 1.599 12.614 1.00 95.06 146 ARG A O 1
ATOM 1131 N N . GLU A 1 147 ? -12.824 3.161 11.375 1.00 97.31 147 GLU A N 1
ATOM 1132 C CA . GLU A 1 147 ? -12.366 2.329 10.266 1.00 97.31 147 GLU A CA 1
ATOM 1133 C C . GLU A 1 147 ? -10.993 2.859 9.864 1.00 97.31 147 GLU A C 1
ATOM 1135 O O . GLU A 1 147 ? -10.814 4.074 9.741 1.00 97.31 147 GLU A O 1
ATOM 1140 N N . GLU A 1 148 ? -10.025 1.976 9.661 1.00 97.75 148 GLU A N 1
ATOM 1141 C CA . GLU A 1 148 ? -8.620 2.360 9.546 1.00 97.75 148 GLU A CA 1
ATOM 1142 C C . GLU A 1 148 ? -7.902 1.584 8.452 1.00 97.75 148 GLU A C 1
ATOM 1144 O O . GLU A 1 148 ? -8.281 0.466 8.098 1.00 97.75 148 GLU A O 1
ATOM 1149 N N . TYR A 1 149 ? -6.842 2.198 7.937 1.00 98.50 149 TYR A N 1
ATOM 1150 C CA . TYR A 1 149 ? -5.895 1.607 7.007 1.00 98.50 149 TYR A CA 1
ATOM 1151 C C . TYR A 1 149 ? -4.492 1.669 7.602 1.00 98.50 149 TYR A C 1
ATOM 1153 O O . TYR A 1 149 ? -4.080 2.691 8.155 1.00 98.50 149 TYR A O 1
ATOM 1161 N N . TYR A 1 150 ? -3.762 0.569 7.453 1.00 98.19 150 TYR A N 1
ATOM 1162 C CA . TYR A 1 150 ? -2.450 0.366 8.049 1.00 98.19 150 TYR A CA 1
ATOM 1163 C C . TYR A 1 150 ? -1.376 0.342 6.966 1.00 98.19 150 TYR A C 1
ATOM 1165 O O . TYR A 1 150 ? -1.484 -0.390 5.974 1.00 98.19 150 TYR A O 1
ATOM 1173 N N . LEU A 1 151 ? -0.345 1.161 7.152 1.00 98.19 151 LEU A N 1
ATOM 1174 C CA . LEU A 1 151 ? 0.700 1.403 6.169 1.00 98.19 151 LEU A CA 1
ATOM 1175 C C . LEU A 1 151 ? 2.077 1.078 6.744 1.00 98.19 151 LEU A C 1
ATOM 1177 O O . LEU A 1 151 ? 2.389 1.403 7.889 1.00 98.19 151 LEU A O 1
ATOM 1181 N N . VAL A 1 152 ? 2.938 0.539 5.887 1.00 98.12 152 VAL A N 1
ATOM 1182 C CA . VAL A 1 152 ? 4.381 0.730 6.009 1.00 98.12 152 VAL A CA 1
ATOM 1183 C C . VAL A 1 152 ? 4.736 1.989 5.224 1.00 98.12 152 VAL A C 1
ATOM 1185 O O . VAL A 1 152 ? 4.759 2.002 3.989 1.00 98.12 152 VAL A O 1
ATOM 1188 N N . ASP A 1 153 ? 4.987 3.065 5.957 1.00 97.06 153 ASP A N 1
ATOM 1189 C CA . ASP A 1 153 ? 5.437 4.355 5.459 1.00 97.06 153 ASP A CA 1
ATOM 1190 C C . ASP A 1 153 ? 6.900 4.563 5.859 1.00 97.06 153 ASP A C 1
ATOM 1192 O O . ASP A 1 153 ? 7.227 4.900 6.997 1.00 97.06 153 ASP A O 1
ATOM 1196 N N . ALA A 1 154 ? 7.796 4.374 4.892 1.00 95.06 154 ALA A N 1
ATOM 1197 C CA . ALA A 1 154 ? 9.236 4.401 5.113 1.00 95.06 154 ALA A CA 1
ATOM 1198 C C . ALA A 1 154 ? 9.790 5.782 5.528 1.00 95.06 154 ALA A C 1
ATOM 1200 O O . ALA A 1 154 ? 10.959 5.873 5.916 1.00 95.06 154 ALA A O 1
ATOM 1201 N N . GLN A 1 155 ? 8.989 6.848 5.426 1.00 93.69 155 GLN A N 1
ATOM 1202 C CA . GLN A 1 155 ? 9.335 8.197 5.876 1.00 93.69 155 GLN A CA 1
ATOM 1203 C C . GLN A 1 155 ? 8.668 8.566 7.205 1.00 93.69 155 GLN A C 1
ATOM 1205 O O . GLN A 1 155 ? 9.077 9.547 7.812 1.00 93.69 155 GLN A O 1
ATOM 1210 N N . TRP A 1 156 ? 7.642 7.846 7.651 1.00 92.31 156 TRP A N 1
ATOM 1211 C CA . TRP A 1 156 ? 6.897 8.207 8.855 1.00 92.31 156 TRP A CA 1
ATOM 1212 C C . TRP A 1 156 ? 7.649 7.828 10.146 1.00 92.31 156 TRP A C 1
ATOM 1214 O O . TRP A 1 156 ? 8.257 6.755 10.186 1.00 92.31 156 TRP A O 1
ATOM 1224 N N . PRO A 1 157 ? 7.585 8.658 11.210 1.00 89.38 157 PRO A N 1
ATOM 1225 C CA . PRO A 1 157 ? 6.971 9.995 11.270 1.00 89.38 157 PRO A CA 1
ATOM 1226 C C . PRO A 1 157 ? 7.811 11.077 10.579 1.00 89.38 157 PRO A C 1
ATOM 1228 O O . PRO A 1 157 ? 7.269 12.060 10.077 1.00 89.38 157 PRO A O 1
ATOM 1231 N N . GLU A 1 158 ? 9.123 10.874 10.502 1.00 89.81 158 GLU A N 1
ATOM 1232 C CA . GLU A 1 158 ? 10.032 11.693 9.708 1.00 89.81 158 GLU A CA 1
ATOM 1233 C C . GLU A 1 158 ? 11.218 10.876 9.184 1.00 89.81 158 GLU A C 1
ATOM 1235 O O . GLU A 1 158 ? 11.516 9.770 9.651 1.00 89.81 158 GLU A O 1
ATOM 1240 N N . LEU A 1 159 ? 11.911 11.431 8.187 1.00 88.19 159 LEU A N 1
ATOM 1241 C CA . LEU A 1 159 ? 13.015 10.760 7.515 1.00 88.19 159 LEU A CA 1
ATOM 1242 C C . LEU A 1 159 ? 14.064 10.273 8.532 1.00 88.19 159 LEU A C 1
ATOM 1244 O O . LEU A 1 159 ? 14.516 11.040 9.378 1.00 88.19 159 LEU A O 1
ATOM 1248 N N . ARG A 1 160 ? 14.498 9.011 8.398 1.00 84.12 160 ARG A N 1
ATOM 1249 C CA . ARG A 1 160 ? 15.452 8.317 9.293 1.00 84.12 160 ARG A CA 1
ATOM 1250 C C . ARG A 1 160 ? 14.930 7.943 10.690 1.00 84.12 160 ARG A C 1
ATOM 1252 O O . ARG A 1 160 ? 15.706 7.377 11.452 1.00 84.12 160 ARG A O 1
ATOM 1259 N N . ARG A 1 161 ? 13.658 8.190 11.025 1.00 88.38 161 ARG A N 1
ATOM 1260 C CA . ARG A 1 161 ? 13.041 7.769 12.304 1.00 88.38 161 ARG A CA 1
ATOM 1261 C C . ARG A 1 161 ? 12.049 6.614 12.160 1.00 88.38 161 ARG A C 1
ATOM 1263 O O . ARG A 1 161 ? 11.086 6.521 12.908 1.00 88.38 161 ARG A O 1
ATOM 1270 N N . PHE A 1 162 ? 12.277 5.754 11.176 1.00 92.00 162 PHE A N 1
ATOM 1271 C CA . PHE A 1 162 ? 11.417 4.608 10.921 1.00 92.00 162 PHE A CA 1
ATOM 1272 C C . PHE A 1 162 ? 11.483 3.597 12.074 1.00 92.00 162 PHE A C 1
ATOM 1274 O O . PHE A 1 162 ? 12.562 3.089 12.376 1.00 92.00 162 PHE A O 1
ATOM 1281 N N . ASP A 1 163 ? 10.332 3.290 12.664 1.00 91.06 163 ASP A N 1
ATOM 1282 C CA . ASP A 1 163 ? 10.159 2.304 13.730 1.00 91.06 163 ASP A CA 1
ATOM 1283 C C . ASP A 1 163 ? 8.742 1.721 13.621 1.00 91.06 163 ASP A C 1
ATOM 1285 O O . ASP A 1 163 ? 7.809 2.451 13.312 1.00 91.06 163 ASP A O 1
ATOM 1289 N N . LEU A 1 164 ? 8.576 0.415 13.826 1.00 89.44 164 LEU A N 1
ATOM 1290 C CA . LEU A 1 164 ? 7.269 -0.251 13.775 1.00 89.44 164 LEU A CA 1
ATOM 1291 C C . LEU A 1 164 ? 6.414 0.051 15.009 1.00 89.44 164 LEU A C 1
ATOM 1293 O O . LEU A 1 164 ? 5.193 0.095 14.905 1.00 89.44 164 LEU A O 1
ATOM 1297 N N . THR A 1 165 ? 7.046 0.328 16.150 1.00 89.75 165 THR A N 1
ATOM 1298 C CA . THR A 1 165 ? 6.349 0.617 17.413 1.00 89.75 165 THR A CA 1
ATOM 1299 C C . THR A 1 165 ? 5.654 1.979 17.413 1.00 89.75 165 THR A C 1
ATOM 1301 O O . THR A 1 165 ? 4.853 2.266 18.296 1.00 89.75 165 THR A O 1
ATOM 1304 N N . THR A 1 166 ? 5.871 2.824 16.394 1.00 89.31 166 THR A N 1
ATOM 1305 C CA . THR A 1 166 ? 5.165 4.114 16.266 1.00 89.31 166 THR A CA 1
ATOM 1306 C C . THR A 1 166 ? 3.665 3.960 16.054 1.00 89.31 166 THR A C 1
ATOM 1308 O O . THR A 1 166 ? 2.948 4.960 16.087 1.00 89.31 166 THR A O 1
ATOM 1311 N N . ASN A 1 167 ? 3.203 2.740 15.781 1.00 90.56 167 ASN A N 1
ATOM 1312 C CA . ASN A 1 167 ? 1.797 2.426 15.612 1.00 90.56 167 ASN A CA 1
ATOM 1313 C C . ASN A 1 167 ? 1.154 1.796 16.851 1.00 90.56 167 ASN A C 1
ATOM 1315 O O . ASN A 1 167 ? -0.054 1.572 16.835 1.00 90.56 167 ASN A O 1
ATOM 1319 N N . ASP A 1 168 ? 1.937 1.519 17.895 1.00 92.50 168 ASP A N 1
ATOM 1320 C CA . ASP A 1 168 ? 1.425 0.961 19.139 1.00 92.50 168 ASP A CA 1
ATOM 1321 C C . ASP A 1 168 ? 0.666 2.055 19.899 1.00 92.50 168 ASP A C 1
ATOM 1323 O O . ASP A 1 168 ? 1.195 3.135 20.183 1.00 92.50 168 ASP A O 1
ATOM 1327 N N . ILE A 1 169 ? -0.604 1.800 20.198 1.00 92.06 169 ILE A N 1
ATOM 1328 C CA . ILE A 1 169 ? -1.500 2.753 20.857 1.00 92.06 169 ILE A CA 1
ATOM 1329 C C . ILE A 1 169 ? -2.491 1.983 21.719 1.00 92.06 169 ILE A C 1
ATOM 1331 O O . ILE A 1 169 ? -2.895 0.897 21.342 1.00 92.06 169 ILE A O 1
ATOM 1335 N N . ASP A 1 170 ? -2.868 2.534 22.868 1.00 92.19 170 ASP A N 1
ATOM 1336 C CA . ASP A 1 170 ? -3.940 2.002 23.715 1.00 92.19 170 ASP A CA 1
ATOM 1337 C C . ASP A 1 170 ? -5.283 2.549 23.204 1.00 92.19 170 ASP A C 1
ATOM 1339 O O . ASP A 1 170 ? -5.615 3.724 23.411 1.00 92.19 170 ASP A O 1
ATOM 1343 N N . ARG A 1 171 ? -5.997 1.743 22.413 1.00 90.56 171 ARG A N 1
ATOM 1344 C CA . ARG A 1 171 ? -7.228 2.159 21.731 1.00 90.56 171 ARG A CA 1
ATOM 1345 C C . ARG A 1 171 ? -8.474 1.827 22.534 1.00 90.56 171 ARG A C 1
ATOM 1347 O O . ARG A 1 171 ? -9.478 2.535 22.377 1.00 90.56 171 ARG A O 1
ATOM 1354 N N . ASP A 1 172 ? -8.440 0.765 23.332 1.00 89.62 172 ASP A N 1
ATOM 1355 C CA . ASP A 1 172 ? -9.554 0.349 24.183 1.00 89.62 172 ASP A CA 1
ATOM 1356 C C . ASP A 1 172 ? -9.551 1.003 25.579 1.00 89.62 172 ASP A C 1
ATOM 1358 O O . ASP A 1 172 ? -10.602 1.059 26.227 1.00 89.62 172 ASP A O 1
ATOM 1362 N N . GLY A 1 173 ? -8.445 1.650 25.955 1.00 89.81 173 GLY A N 1
ATOM 1363 C CA . GLY A 1 173 ? -8.305 2.461 27.159 1.00 89.81 173 GLY A CA 1
ATOM 1364 C C . GLY A 1 173 ? -7.998 1.647 28.413 1.00 89.81 173 GLY A C 1
ATOM 1365 O O . GLY A 1 173 ? -8.251 2.139 29.519 1.00 89.81 173 GLY A O 1
ATOM 1366 N N . ASP A 1 174 ? -7.508 0.414 28.270 1.00 91.50 174 ASP A N 1
ATOM 1367 C CA . ASP A 1 174 ? -7.164 -0.466 29.388 1.00 91.50 174 ASP A CA 1
ATOM 1368 C C . ASP A 1 174 ? -5.770 -0.189 29.997 1.00 91.50 174 ASP A C 1
ATOM 1370 O O . ASP A 1 174 ? -5.419 -0.745 31.045 1.00 91.50 174 ASP A O 1
ATOM 1374 N N . GLY A 1 175 ? -5.002 0.727 29.397 1.00 92.12 175 GLY A N 1
ATOM 1375 C CA . GLY A 1 175 ? -3.650 1.103 29.806 1.00 92.12 175 GLY A CA 1
ATOM 1376 C C . GLY A 1 175 ? -2.537 0.280 29.151 1.00 92.12 175 GLY A C 1
ATOM 1377 O O . GLY A 1 175 ? -1.364 0.498 29.477 1.00 92.12 175 GLY A O 1
ATOM 1378 N N . ILE A 1 176 ? -2.864 -0.655 28.254 1.00 92.06 176 ILE A N 1
ATOM 1379 C CA . ILE A 1 176 ? -1.929 -1.529 27.545 1.00 92.06 176 ILE A CA 1
ATOM 1380 C C . ILE A 1 176 ? -1.977 -1.192 26.047 1.00 92.06 176 ILE A C 1
ATOM 1382 O O . ILE A 1 176 ? -2.974 -1.448 25.384 1.00 92.06 176 ILE A O 1
ATOM 1386 N N . PRO A 1 177 ? -0.887 -0.666 25.459 1.00 92.44 177 PRO A N 1
ATOM 1387 C CA . PRO A 1 177 ? -0.858 -0.405 24.025 1.00 92.44 177 PRO A CA 1
ATOM 1388 C C . PRO A 1 177 ? -1.065 -1.683 23.208 1.00 92.44 177 PRO A C 1
ATOM 1390 O O . PRO A 1 177 ? -0.334 -2.664 23.389 1.00 92.44 177 PRO A O 1
ATOM 1393 N N . GLU A 1 178 ? -2.012 -1.662 22.270 1.00 93.12 178 GLU A N 1
ATOM 1394 C CA . GLU A 1 178 ? -2.129 -2.723 21.281 1.00 93.12 178 GLU A CA 1
ATOM 1395 C C . GLU A 1 178 ? -1.191 -2.446 20.108 1.00 93.12 178 GLU A C 1
ATOM 1397 O O . GLU A 1 178 ? -0.976 -1.303 19.695 1.00 93.12 178 GLU A O 1
ATOM 1402 N N . CYS A 1 179 ? -0.646 -3.516 19.536 1.00 94.00 179 CYS A N 1
ATOM 1403 C CA . CYS A 1 179 ? 0.128 -3.415 18.311 1.00 94.00 179 CYS A CA 1
ATOM 1404 C C . CYS A 1 179 ? -0.807 -3.341 17.103 1.00 94.00 179 CYS A C 1
ATOM 1406 O O . CYS A 1 179 ? -1.806 -4.064 17.037 1.00 94.00 179 CYS A O 1
ATOM 1408 N N . TYR A 1 180 ? -0.431 -2.550 16.099 1.00 95.06 180 TYR A N 1
ATOM 1409 C CA . TYR A 1 180 ? -1.152 -2.439 14.828 1.00 95.06 180 TYR A CA 1
ATOM 1410 C C . TYR A 1 180 ? -0.205 -2.661 13.639 1.00 95.06 180 TYR A C 1
ATOM 1412 O O . TYR A 1 180 ? 0.986 -2.379 13.749 1.00 95.06 180 TYR A O 1
ATOM 1420 N N . PRO A 1 181 ? -0.689 -3.169 12.488 1.00 96.69 181 PRO A N 1
ATOM 1421 C CA . PRO A 1 181 ? 0.174 -3.475 11.349 1.00 96.69 181 PRO A CA 1
ATOM 1422 C C . PRO A 1 181 ? 0.939 -2.250 10.827 1.00 96.69 181 PRO A C 1
ATOM 1424 O O . PRO A 1 181 ? 0.396 -1.147 10.762 1.00 96.69 181 PRO A O 1
ATOM 1427 N N . GLY A 1 182 ? 2.175 -2.452 10.369 1.00 96.38 182 GLY A N 1
ATOM 1428 C CA . GLY A 1 182 ? 3.014 -1.373 9.843 1.00 96.38 182 GLY A CA 1
ATOM 1429 C C . GLY A 1 182 ? 3.389 -0.323 10.896 1.00 96.38 182 GLY A C 1
ATOM 1430 O O . GLY A 1 182 ? 3.343 -0.587 12.088 1.00 96.38 182 GLY A O 1
ATOM 1431 N N . ASN A 1 183 ? 3.791 0.867 10.449 1.00 96.00 183 ASN A N 1
ATOM 1432 C CA . ASN A 1 183 ? 4.253 1.950 11.327 1.00 96.00 183 ASN A CA 1
ATOM 1433 C C . ASN A 1 183 ? 3.365 3.203 11.284 1.00 96.00 183 ASN A C 1
ATOM 1435 O O . ASN A 1 183 ? 3.660 4.202 11.943 1.00 96.00 183 ASN A O 1
ATOM 1439 N N . ARG A 1 184 ? 2.297 3.187 10.481 1.00 96.50 184 ARG A N 1
ATOM 1440 C CA . ARG A 1 184 ? 1.402 4.330 10.321 1.00 96.50 184 ARG A CA 1
ATOM 1441 C C . ARG A 1 184 ? -0.043 3.877 10.151 1.00 96.50 184 ARG A C 1
ATOM 1443 O O . ARG A 1 184 ? -0.384 3.235 9.157 1.00 96.50 184 ARG A O 1
ATOM 1450 N N . THR A 1 185 ? -0.898 4.299 11.073 1.00 96.56 185 THR A N 1
ATOM 1451 C CA . THR A 1 185 ? -2.356 4.175 10.972 1.00 96.56 185 THR A CA 1
ATOM 1452 C C . THR A 1 185 ? -2.951 5.451 10.398 1.00 96.56 185 THR A C 1
ATOM 1454 O O . THR A 1 185 ? -2.566 6.555 10.780 1.00 96.56 185 THR A O 1
ATOM 1457 N N . LEU A 1 186 ? -3.906 5.299 9.484 1.00 97.06 186 LEU A N 1
ATOM 1458 C CA . LEU A 1 186 ? -4.752 6.384 9.004 1.00 97.06 186 LEU A CA 1
ATOM 1459 C C . LEU A 1 186 ? -6.212 6.000 9.183 1.00 97.06 186 LEU A C 1
ATOM 1461 O O . LEU A 1 186 ? -6.622 4.903 8.798 1.00 97.06 186 LEU A O 1
ATOM 1465 N N . GLU A 1 187 ? -7.021 6.931 9.673 1.00 96.75 187 GLU A N 1
ATOM 1466 C CA . GLU A 1 187 ? -8.468 6.765 9.603 1.00 96.75 187 GLU A CA 1
ATOM 1467 C C . GLU A 1 187 ? -8.937 6.723 8.148 1.00 96.75 187 GLU A C 1
ATOM 1469 O O . GLU A 1 187 ? -8.349 7.350 7.262 1.00 96.75 187 GLU A O 1
ATOM 1474 N N . ARG A 1 188 ? -10.040 6.019 7.888 1.00 97.00 188 ARG A N 1
ATOM 1475 C CA . ARG A 1 188 ? -10.604 5.836 6.547 1.00 97.00 188 ARG A CA 1
ATOM 1476 C C . ARG A 1 188 ? -10.752 7.149 5.782 1.00 97.00 188 ARG A C 1
ATOM 1478 O O . ARG A 1 188 ? -10.334 7.233 4.627 1.00 97.00 188 ARG A O 1
ATOM 1485 N N . TYR A 1 189 ? -11.318 8.180 6.410 1.00 95.50 189 TYR A N 1
ATOM 1486 C CA . TYR A 1 189 ? -11.506 9.474 5.748 1.00 95.50 189 TYR A CA 1
ATOM 1487 C C . TYR A 1 189 ? -10.161 10.126 5.389 1.00 95.50 189 TYR A C 1
ATOM 1489 O O . TYR A 1 189 ? -10.026 10.734 4.324 1.00 95.50 189 TYR A O 1
ATOM 1497 N N . GLU A 1 190 ? -9.155 9.988 6.255 1.00 95.81 190 GLU A N 1
ATOM 1498 C CA . GLU A 1 190 ? -7.830 10.553 6.046 1.00 95.81 190 GLU A CA 1
ATOM 1499 C C . GLU A 1 190 ? -7.092 9.809 4.937 1.00 95.81 190 GLU A C 1
ATOM 1501 O O . GLU A 1 190 ? -6.591 10.448 4.008 1.00 95.81 190 GLU A O 1
ATOM 1506 N N . PHE A 1 191 ? -7.094 8.475 4.978 1.00 96.56 191 PHE A N 1
ATOM 1507 C CA . PHE A 1 191 ? -6.529 7.638 3.927 1.00 96.56 191 PHE A CA 1
ATOM 1508 C C . PHE A 1 191 ? -7.123 8.000 2.566 1.00 96.56 191 PHE A C 1
ATOM 1510 O O . PHE A 1 191 ? -6.386 8.310 1.631 1.00 96.56 191 PHE A O 1
ATOM 1517 N N . LEU A 1 192 ? -8.454 8.058 2.455 1.00 93.56 192 LEU A N 1
ATOM 1518 C CA . LEU A 1 192 ? -9.120 8.369 1.192 1.00 93.56 192 LEU A CA 1
ATOM 1519 C C . LEU A 1 192 ? -8.824 9.784 0.689 1.00 93.56 192 LEU A C 1
ATOM 1521 O O . LEU A 1 192 ? -8.784 9.979 -0.529 1.00 93.56 192 LEU A O 1
ATOM 1525 N N . ARG A 1 193 ? -8.624 10.746 1.595 1.00 92.31 193 ARG A N 1
ATOM 1526 C CA . ARG A 1 193 ? -8.241 12.126 1.273 1.00 92.31 193 ARG A CA 1
ATOM 1527 C C . ARG A 1 193 ? -6.796 12.212 0.780 1.00 92.31 193 ARG A C 1
ATOM 1529 O O . ARG A 1 193 ? -6.527 12.931 -0.180 1.00 92.31 193 ARG A O 1
ATOM 1536 N N . LEU A 1 194 ? -5.872 11.499 1.426 1.00 92.50 194 LEU A N 1
ATOM 1537 C CA . LEU A 1 194 ? -4.454 11.492 1.064 1.00 92.50 194 LEU A CA 1
ATOM 1538 C C . LEU A 1 194 ? -4.196 10.674 -0.207 1.00 92.50 194 LEU A C 1
ATOM 1540 O O . LEU A 1 194 ? -3.452 11.124 -1.074 1.00 92.50 194 LEU A O 1
ATOM 1544 N N . TRP A 1 195 ? -4.859 9.531 -0.374 1.00 92.94 195 TRP A N 1
ATOM 1545 C CA . TRP A 1 195 ? -4.788 8.674 -1.560 1.00 92.94 195 TRP A CA 1
ATOM 1546 C C . TRP A 1 195 ? -5.671 9.197 -2.709 1.00 92.94 195 TRP A C 1
ATOM 1548 O O . TRP A 1 195 ? -6.529 8.509 -3.266 1.00 92.94 195 TRP A O 1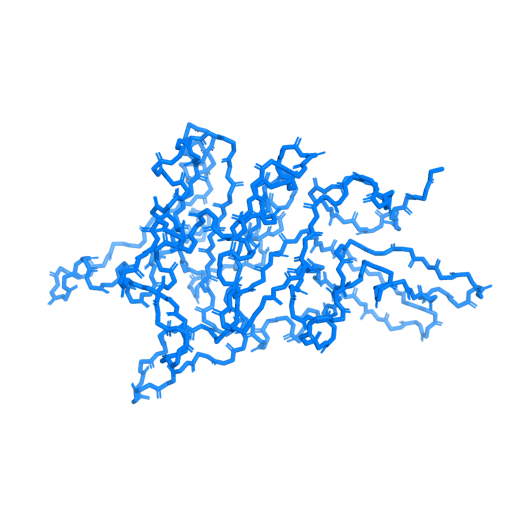
ATOM 1558 N N . SER A 1 196 ? -5.492 10.472 -3.047 1.00 88.25 196 SER A N 1
ATOM 1559 C CA . SER A 1 196 ? -6.356 11.206 -3.981 1.00 88.25 196 SER A CA 1
ATOM 1560 C C . SER A 1 196 ? -6.209 10.783 -5.448 1.00 88.25 196 SER A C 1
ATOM 1562 O O . SER A 1 196 ? -7.148 10.949 -6.227 1.00 88.25 196 SER A O 1
ATOM 1564 N N . SER A 1 197 ? -5.039 10.256 -5.827 1.00 85.00 197 SER A N 1
ATOM 1565 C CA . SER A 1 197 ? -4.742 9.795 -7.189 1.00 85.00 197 SER A CA 1
ATOM 1566 C C . SER A 1 197 ? -5.460 8.489 -7.528 1.00 85.00 197 SER A C 1
ATOM 1568 O O . SER A 1 197 ? -5.723 8.222 -8.698 1.00 85.00 197 SER A O 1
ATOM 1570 N N . ARG A 1 198 ? -5.781 7.687 -6.501 1.00 91.25 198 ARG A N 1
ATOM 1571 C CA . ARG A 1 198 ? -6.301 6.317 -6.620 1.00 91.25 198 ARG A CA 1
ATOM 1572 C C . ARG A 1 198 ? -5.369 5.365 -7.378 1.00 91.25 198 ARG A C 1
ATOM 1574 O O . ARG A 1 198 ? -5.799 4.283 -7.772 1.00 91.25 198 ARG A O 1
ATOM 1581 N N . ASN A 1 199 ? -4.101 5.747 -7.548 1.00 91.62 199 ASN A N 1
ATOM 1582 C CA . ASN A 1 199 ? -3.077 4.894 -8.139 1.00 91.62 199 ASN A CA 1
ATOM 1583 C C . ASN A 1 199 ? -2.669 3.806 -7.151 1.00 91.62 199 ASN A C 1
ATOM 1585 O O . ASN A 1 199 ? -2.445 4.082 -5.968 1.00 91.62 199 ASN A O 1
ATOM 1589 N N . TYR A 1 200 ? -2.529 2.586 -7.645 1.00 95.12 200 TYR A N 1
ATOM 1590 C CA . TYR A 1 200 ? -2.102 1.446 -6.851 1.00 95.12 200 TYR A CA 1
ATOM 1591 C C . TYR A 1 200 ? -1.217 0.513 -7.677 1.00 95.12 200 TYR A C 1
ATOM 1593 O O . TYR A 1 200 ? -1.260 0.495 -8.908 1.00 95.12 200 TYR A O 1
ATOM 1601 N N . CYS A 1 201 ? -0.392 -0.261 -6.984 1.00 96.94 201 CYS A N 1
ATOM 1602 C CA . CYS A 1 201 ? 0.428 -1.308 -7.567 1.00 96.94 201 CYS A CA 1
ATOM 1603 C C . CYS A 1 201 ? 0.379 -2.527 -6.638 1.00 96.94 201 CYS A C 1
ATOM 1605 O O . CYS A 1 201 ? 1.078 -2.542 -5.618 1.00 96.94 201 CYS A O 1
ATOM 1607 N N . PRO A 1 202 ? -0.488 -3.517 -6.923 1.00 97.56 202 PRO A N 1
ATOM 1608 C CA . PRO A 1 202 ? -0.551 -4.734 -6.128 1.00 97.56 202 PRO A CA 1
ATOM 1609 C C . PRO A 1 202 ? 0.662 -5.616 -6.427 1.00 97.56 202 PRO A C 1
ATOM 1611 O O . PRO A 1 202 ? 1.125 -5.670 -7.569 1.00 97.56 202 PRO A O 1
ATOM 1614 N N . VAL A 1 203 ? 1.161 -6.321 -5.412 1.00 98.06 203 VAL A N 1
ATOM 1615 C CA . VAL A 1 203 ? 2.357 -7.161 -5.530 1.00 98.06 203 VAL A CA 1
ATOM 1616 C C . VAL A 1 203 ? 2.018 -8.614 -5.190 1.00 98.06 203 VAL A C 1
ATOM 1618 O O . VAL A 1 203 ? 1.693 -8.939 -4.052 1.00 98.06 203 VAL A O 1
ATOM 1621 N N . PHE A 1 204 ? 2.107 -9.491 -6.189 1.00 98.19 204 PHE A N 1
ATOM 1622 C CA . PHE A 1 204 ? 1.859 -10.934 -6.095 1.00 98.19 204 PHE A CA 1
ATOM 1623 C C . PHE A 1 204 ? 3.152 -11.730 -6.266 1.00 98.19 204 PHE A C 1
ATOM 1625 O O . PHE A 1 204 ? 4.081 -11.270 -6.939 1.00 98.19 204 PHE A O 1
ATOM 1632 N N . ARG A 1 205 ? 3.199 -12.960 -5.729 1.00 97.12 205 ARG A N 1
ATOM 1633 C CA . ARG A 1 205 ? 4.403 -13.809 -5.816 1.00 97.12 205 ARG A CA 1
ATOM 1634 C C . ARG A 1 205 ? 4.712 -14.194 -7.247 1.00 97.12 205 ARG A C 1
ATOM 1636 O O . ARG A 1 205 ? 5.881 -14.290 -7.603 1.00 97.12 205 ARG A O 1
ATOM 1643 N N . THR A 1 206 ? 3.679 -14.386 -8.064 1.00 97.38 206 THR A N 1
ATOM 1644 C CA . THR A 1 206 ? 3.841 -14.778 -9.464 1.00 97.38 206 THR A CA 1
ATOM 1645 C C . THR A 1 206 ? 2.926 -13.987 -10.405 1.00 97.38 206 THR A C 1
ATOM 1647 O O . THR A 1 206 ? 1.869 -13.502 -9.988 1.00 97.38 206 THR A O 1
ATOM 1650 N N . PRO A 1 207 ? 3.272 -13.882 -11.703 1.00 97.38 207 PRO A N 1
ATOM 1651 C CA . PRO A 1 207 ? 2.394 -13.290 -12.707 1.00 97.38 207 PRO A CA 1
ATOM 1652 C C . PRO A 1 207 ? 1.086 -14.070 -12.856 1.00 97.38 207 PRO A C 1
ATOM 1654 O O . PRO A 1 207 ? 0.039 -13.474 -13.071 1.00 97.38 207 PRO A O 1
ATOM 1657 N N . ALA A 1 208 ? 1.127 -15.394 -12.680 1.00 97.56 208 ALA A N 1
ATOM 1658 C CA . ALA A 1 208 ? -0.052 -16.247 -12.787 1.00 97.56 208 ALA A CA 1
ATOM 1659 C C . ALA A 1 208 ? -1.087 -15.963 -11.685 1.00 97.56 208 ALA A C 1
ATOM 1661 O O . ALA A 1 208 ? -2.278 -15.897 -11.983 1.00 97.56 208 ALA A O 1
ATOM 1662 N N . GLU A 1 209 ? -0.646 -15.755 -10.438 1.00 97.50 209 GLU A N 1
ATOM 1663 C CA . GLU A 1 209 ? -1.521 -15.348 -9.326 1.00 97.50 209 GLU A CA 1
ATOM 1664 C C . GLU A 1 209 ? -2.190 -14.002 -9.608 1.00 97.50 209 GLU A C 1
ATOM 1666 O O . GLU A 1 209 ? -3.409 -13.870 -9.486 1.00 97.50 209 GLU A O 1
ATOM 1671 N N . HIS A 1 210 ? -1.395 -13.023 -10.045 1.00 97.19 210 HIS A N 1
ATOM 1672 C CA . HIS A 1 210 ? -1.894 -11.713 -10.440 1.00 97.19 210 HIS A CA 1
ATOM 1673 C C . HIS A 1 210 ? -2.938 -11.820 -11.558 1.00 97.19 210 HIS A C 1
ATOM 1675 O O . HIS A 1 210 ? -4.018 -11.243 -11.457 1.00 97.19 210 HIS A O 1
ATOM 1681 N N . ASP A 1 211 ? -2.643 -12.569 -12.619 1.00 95.69 211 ASP A N 1
ATOM 1682 C CA . ASP A 1 211 ? -3.528 -12.689 -13.775 1.00 95.69 211 ASP A CA 1
ATOM 1683 C C . ASP A 1 211 ? -4.814 -13.446 -13.432 1.00 95.69 211 ASP A C 1
ATOM 1685 O O . ASP A 1 211 ? -5.883 -13.111 -13.944 1.00 95.69 211 ASP A O 1
ATOM 1689 N N . ALA A 1 212 ? -4.742 -14.450 -12.554 1.00 96.12 212 ALA A N 1
ATOM 1690 C CA . ALA A 1 212 ? -5.918 -15.136 -12.034 1.00 96.12 212 ALA A CA 1
ATOM 1691 C C . ALA A 1 212 ? -6.820 -14.166 -11.263 1.00 96.12 212 ALA A C 1
ATOM 1693 O O . ALA A 1 212 ? -7.992 -14.024 -11.616 1.00 96.12 212 ALA A O 1
ATOM 1694 N N . TRP A 1 213 ? -6.256 -13.433 -10.299 1.00 95.94 213 TRP A N 1
ATOM 1695 C CA . TRP A 1 213 ? -6.982 -12.420 -9.535 1.00 95.94 213 TRP A CA 1
ATOM 1696 C C . TRP A 1 213 ? -7.597 -11.347 -10.439 1.00 95.94 213 TRP A C 1
ATOM 1698 O O . TRP A 1 213 ? -8.783 -11.026 -10.314 1.00 95.94 213 TRP A O 1
ATOM 1708 N N . TYR A 1 214 ? -6.808 -10.806 -11.367 1.00 94.75 214 TYR A N 1
ATOM 1709 C CA . TYR A 1 214 ? -7.236 -9.724 -12.241 1.00 94.75 214 TYR A CA 1
ATOM 1710 C C . TYR A 1 214 ? -8.359 -10.187 -13.171 1.00 94.75 214 TYR A C 1
ATOM 1712 O O . TYR A 1 214 ? -9.365 -9.498 -13.313 1.00 94.75 214 TYR A O 1
ATOM 1720 N N . ARG A 1 215 ? -8.250 -11.390 -13.754 1.00 93.38 215 ARG A N 1
ATOM 1721 C CA . ARG A 1 215 ? -9.328 -11.980 -14.562 1.00 93.38 215 ARG A CA 1
ATOM 1722 C C . ARG A 1 215 ? -10.568 -12.312 -13.748 1.00 93.38 215 ARG A C 1
ATOM 1724 O O . ARG A 1 215 ? -11.643 -12.323 -14.327 1.00 93.38 215 ARG A O 1
ATOM 1731 N N . GLU A 1 216 ? -10.463 -12.623 -12.467 1.00 93.81 216 GLU A N 1
ATOM 1732 C CA . GLU A 1 216 ? -11.632 -12.906 -11.632 1.00 93.81 216 GLU A CA 1
ATOM 1733 C C . GLU A 1 216 ? -12.339 -11.614 -11.200 1.00 93.81 216 GLU A C 1
ATOM 1735 O O . GLU A 1 216 ? -13.562 -11.524 -11.256 1.00 93.81 216 GLU A O 1
ATOM 1740 N N . THR A 1 217 ? -11.565 -10.595 -10.825 1.00 93.00 217 THR A N 1
ATOM 1741 C CA . THR A 1 217 ? -12.062 -9.444 -10.056 1.00 93.00 217 THR A CA 1
ATOM 1742 C C . THR A 1 217 ? -12.238 -8.189 -10.912 1.00 93.00 217 THR A C 1
ATOM 1744 O O . THR A 1 217 ? -13.172 -7.413 -10.700 1.00 93.00 217 THR A O 1
ATOM 1747 N N . MET A 1 218 ? -11.354 -7.986 -11.893 1.00 92.81 218 MET A N 1
ATOM 1748 C CA . MET A 1 218 ? -11.186 -6.706 -12.579 1.00 92.81 218 MET A CA 1
ATOM 1749 C C . MET A 1 218 ? -11.581 -6.772 -14.057 1.00 92.81 218 MET A C 1
ATOM 1751 O O . MET A 1 218 ? -11.486 -7.798 -14.733 1.00 92.81 218 MET A O 1
ATOM 1755 N N . ARG A 1 219 ? -11.990 -5.627 -14.593 1.00 86.75 219 ARG A N 1
ATOM 1756 C CA . ARG A 1 219 ? -12.077 -5.347 -16.027 1.00 86.75 219 ARG A CA 1
ATOM 1757 C C . ARG A 1 219 ? -11.365 -4.034 -16.321 1.00 86.75 219 ARG A C 1
ATOM 1759 O O . ARG A 1 219 ? -11.387 -3.117 -15.504 1.00 86.75 219 ARG A O 1
ATOM 1766 N N . ARG A 1 220 ? -10.792 -3.931 -17.519 1.00 79.19 220 ARG A N 1
ATOM 1767 C CA . ARG A 1 220 ? -10.299 -2.653 -18.041 1.00 79.19 220 ARG A CA 1
ATOM 1768 C C . ARG A 1 220 ? -11.447 -1.893 -18.669 1.00 79.19 220 ARG A C 1
ATOM 1770 O O . ARG A 1 220 ? -12.182 -2.466 -19.476 1.00 79.19 220 ARG A O 1
ATOM 1777 N N . ALA A 1 221 ? -11.575 -0.612 -18.350 1.00 73.25 221 ALA A N 1
ATOM 1778 C CA . ALA A 1 221 ? -12.431 0.255 -19.142 1.00 73.25 221 ALA A CA 1
ATOM 1779 C C . ALA A 1 221 ? -11.871 0.355 -20.573 1.00 73.25 221 ALA A C 1
ATOM 1781 O O . ALA A 1 221 ? -10.675 0.576 -20.776 1.00 73.25 221 ALA A O 1
ATOM 1782 N N . ALA A 1 222 ? -12.729 0.178 -21.580 1.00 56.94 222 ALA A N 1
ATOM 1783 C CA . ALA A 1 222 ? -12.355 0.435 -22.965 1.00 56.94 222 ALA A CA 1
ATOM 1784 C C . ALA A 1 222 ? -12.245 1.956 -23.169 1.00 56.94 222 ALA A C 1
ATOM 1786 O O . ALA A 1 222 ? -13.255 2.655 -23.220 1.00 56.94 222 ALA A O 1
ATOM 1787 N N . GLY A 1 223 ? -11.021 2.483 -23.228 1.00 53.12 223 GLY A N 1
ATOM 1788 C CA . GLY A 1 223 ? -10.776 3.892 -23.547 1.00 53.12 223 GLY A CA 1
ATOM 1789 C C . GLY A 1 223 ? -10.998 4.199 -25.033 1.00 53.12 223 GLY A C 1
ATOM 1790 O O . GLY A 1 223 ? -10.762 3.347 -25.892 1.00 53.12 223 GLY A O 1
ATOM 1791 N N . LEU A 1 224 ? -11.427 5.430 -25.341 1.00 44.38 224 LEU A N 1
ATOM 1792 C CA . LEU A 1 224 ? -11.497 5.949 -26.713 1.00 44.38 224 LEU A CA 1
ATOM 1793 C C . LEU A 1 224 ? -10.087 5.969 -27.347 1.00 44.38 224 LEU A C 1
ATOM 1795 O O . LEU A 1 224 ? -9.144 6.400 -26.684 1.00 44.38 224 LEU A O 1
ATOM 1799 N N . PRO A 1 225 ? -9.907 5.586 -28.628 1.00 46.84 225 PRO A N 1
ATOM 1800 C CA . PRO A 1 225 ? -8.587 5.291 -29.210 1.00 46.84 225 PRO A CA 1
ATOM 1801 C C . PRO A 1 225 ? -7.665 6.504 -29.449 1.00 46.84 225 PRO A C 1
ATOM 1803 O O . PRO A 1 225 ? -6.612 6.352 -30.062 1.00 46.84 225 PRO A O 1
ATOM 1806 N N . LEU A 1 226 ? -8.061 7.717 -29.051 1.00 47.88 226 LEU A N 1
ATOM 1807 C CA . LEU A 1 226 ? -7.550 8.962 -29.645 1.00 47.88 226 LEU A CA 1
ATOM 1808 C C . LEU A 1 226 ? -6.510 9.732 -28.820 1.00 47.88 226 LEU A C 1
ATOM 1810 O O . LEU A 1 226 ? -5.939 10.694 -29.323 1.00 47.88 226 LEU A O 1
ATOM 1814 N N . VAL A 1 227 ? -6.175 9.284 -27.609 1.00 44.00 227 VAL A N 1
ATOM 1815 C CA . VAL A 1 227 ? -4.952 9.716 -26.914 1.00 44.00 227 VAL A CA 1
ATOM 1816 C C . VAL A 1 227 ? -4.270 8.454 -26.414 1.00 44.00 227 VAL A C 1
ATOM 1818 O O . VAL A 1 227 ? -4.841 7.707 -25.628 1.00 44.00 227 VAL A O 1
ATOM 1821 N N . GLY A 1 228 ? -3.097 8.168 -26.982 1.00 41.62 228 GLY A N 1
ATOM 1822 C CA . GLY A 1 228 ? -2.507 6.836 -27.031 1.00 41.62 228 GLY A CA 1
ATOM 1823 C C . GLY A 1 228 ? -2.558 6.072 -25.710 1.00 41.62 228 GLY A C 1
ATOM 1824 O O . GLY A 1 228 ? -2.155 6.574 -24.664 1.00 41.62 228 GLY A O 1
ATOM 1825 N N . TRP A 1 229 ? -2.980 4.814 -25.799 1.00 46.19 229 TRP A N 1
ATOM 1826 C CA . TRP A 1 229 ? -2.992 3.804 -24.733 1.00 46.19 229 TRP A CA 1
ATOM 1827 C C . TRP A 1 229 ? -1.694 3.788 -23.891 1.00 46.19 229 TRP A C 1
ATOM 1829 O O . TRP A 1 229 ? -1.714 3.541 -22.688 1.00 46.19 229 TRP A O 1
ATOM 1839 N N . VAL A 1 230 ? -0.564 4.131 -24.523 1.00 50.09 230 VAL A N 1
ATOM 1840 C CA . VAL A 1 230 ? 0.766 4.267 -23.908 1.00 50.09 230 VAL A CA 1
ATOM 1841 C C . VAL A 1 230 ? 0.866 5.486 -22.974 1.00 50.09 230 VAL A C 1
ATOM 1843 O O . VAL A 1 230 ? 1.450 5.382 -21.901 1.00 50.09 230 VAL A O 1
ATOM 1846 N N . GLY A 1 231 ? 0.269 6.625 -23.337 1.00 48.97 231 GLY A N 1
ATOM 1847 C CA . GLY A 1 231 ? 0.270 7.847 -22.528 1.00 48.97 231 GLY A CA 1
ATOM 1848 C C . GLY A 1 231 ? -0.639 7.749 -21.303 1.00 48.97 231 GLY A C 1
ATOM 1849 O O . GLY A 1 231 ? -0.243 8.170 -20.220 1.00 48.97 231 GLY A O 1
ATOM 1850 N N . GLN A 1 232 ? -1.818 7.131 -21.434 1.00 55.00 232 GLN A N 1
ATOM 1851 C CA . GLN A 1 232 ? -2.736 6.947 -20.305 1.00 55.00 232 GLN A CA 1
ATOM 1852 C C . GLN A 1 232 ? -2.175 5.965 -19.263 1.00 55.00 232 GLN A C 1
ATOM 1854 O O . GLN A 1 232 ? -2.177 6.276 -18.076 1.00 55.00 232 GLN A O 1
ATOM 1859 N N . GLY A 1 233 ? -1.611 4.830 -19.694 1.00 55.84 233 GLY A N 1
ATOM 1860 C CA . GLY A 1 233 ? -1.024 3.843 -18.780 1.00 55.84 233 GLY A CA 1
ATOM 1861 C C . GLY A 1 233 ? 0.235 4.333 -18.053 1.00 55.84 233 GLY A C 1
ATOM 1862 O O . GLY A 1 233 ? 0.456 3.964 -16.902 1.00 55.84 233 GLY A O 1
ATOM 1863 N N . LEU A 1 234 ? 1.044 5.190 -18.687 1.00 60.09 234 LEU A N 1
ATOM 1864 C CA . LEU A 1 234 ? 2.227 5.792 -18.058 1.00 60.09 234 LEU A CA 1
ATOM 1865 C C . LEU A 1 234 ? 1.878 6.958 -17.122 1.00 60.09 234 LEU A C 1
ATOM 1867 O O . LEU A 1 234 ? 2.553 7.157 -16.117 1.00 60.09 234 LEU A O 1
ATOM 1871 N N . LEU A 1 235 ? 0.848 7.746 -17.433 1.00 59.84 235 LEU A N 1
ATOM 1872 C CA . LEU A 1 235 ? 0.505 8.926 -16.635 1.00 59.84 235 LEU A CA 1
ATOM 1873 C C . LEU A 1 235 ? -0.499 8.621 -15.524 1.00 59.84 235 LEU A C 1
ATOM 1875 O O . LEU A 1 235 ? -0.416 9.236 -14.470 1.00 59.84 235 LEU A O 1
ATOM 1879 N N . PHE A 1 236 ? -1.406 7.668 -15.727 1.00 62.69 236 PHE A N 1
ATOM 1880 C CA . PHE A 1 236 ? -2.523 7.431 -14.812 1.00 62.69 236 PHE A CA 1
ATOM 1881 C C . PHE A 1 236 ? -2.663 5.977 -14.374 1.00 62.69 236 PHE A C 1
ATOM 1883 O O . PHE A 1 236 ? -3.425 5.736 -13.456 1.00 62.69 236 PHE A O 1
ATOM 1890 N N . GLY A 1 237 ? -1.950 5.021 -14.978 1.00 69.00 237 GLY A N 1
ATOM 1891 C CA . GLY A 1 237 ? -2.198 3.590 -14.766 1.00 69.00 237 GLY A CA 1
ATOM 1892 C C . GLY A 1 237 ? -3.385 3.072 -15.583 1.00 69.00 237 GLY A C 1
ATOM 1893 O O . GLY A 1 237 ? -4.015 3.819 -16.336 1.00 69.00 237 GLY A O 1
ATOM 1894 N N . SER A 1 238 ? -3.673 1.771 -15.500 1.00 81.44 238 SER A N 1
ATOM 1895 C CA . SER A 1 238 ? -4.889 1.205 -16.103 1.00 81.44 238 SER A CA 1
ATOM 1896 C C . SER A 1 238 ? -6.154 1.729 -15.409 1.00 81.44 238 SER A C 1
ATOM 1898 O O . SER A 1 238 ? -6.197 1.773 -14.189 1.00 81.44 238 SER A O 1
ATOM 1900 N N . ASP A 1 239 ? -7.192 2.115 -16.166 1.00 85.75 239 ASP A N 1
ATOM 1901 C CA . ASP A 1 239 ? -8.539 2.362 -15.606 1.00 85.75 239 ASP A CA 1
ATOM 1902 C C . ASP A 1 239 ? -9.161 1.006 -15.252 1.00 85.75 239 ASP A C 1
ATOM 1904 O O . ASP A 1 239 ? -9.696 0.296 -16.117 1.00 85.75 239 ASP A O 1
ATOM 1908 N N . ASP A 1 240 ? -8.995 0.633 -13.985 1.00 89.19 240 ASP A N 1
ATOM 1909 C CA . ASP A 1 240 ? -9.381 -0.656 -13.444 1.00 89.19 240 ASP A CA 1
ATOM 1910 C C . ASP A 1 240 ? -10.720 -0.543 -12.723 1.00 89.19 240 ASP A C 1
ATOM 1912 O O . ASP A 1 240 ? -10.922 0.298 -11.845 1.00 89.19 240 ASP A O 1
ATOM 1916 N N . ARG A 1 241 ? -11.651 -1.428 -13.088 1.00 91.69 241 ARG A N 1
ATOM 1917 C CA . ARG A 1 241 ? -12.996 -1.460 -12.511 1.00 91.69 241 ARG A CA 1
ATOM 1918 C C . ARG A 1 241 ? -13.358 -2.851 -12.046 1.00 91.69 241 ARG A C 1
ATOM 1920 O O . ARG A 1 241 ? -12.994 -3.836 -12.691 1.00 91.69 241 ARG A O 1
ATOM 1927 N N . LEU A 1 242 ? -14.123 -2.931 -10.966 1.00 91.75 242 LEU A N 1
ATOM 1928 C CA . LEU A 1 242 ? -14.756 -4.174 -10.555 1.00 91.75 242 LEU A CA 1
ATOM 1929 C C . LEU A 1 242 ? -15.703 -4.681 -11.654 1.00 91.75 242 LEU A C 1
ATOM 1931 O O . LEU A 1 242 ? -16.376 -3.907 -12.348 1.00 91.75 242 LEU A O 1
ATOM 1935 N N . LYS A 1 243 ? -15.715 -6.000 -11.854 1.00 89.81 243 LYS A N 1
ATOM 1936 C CA . LYS A 1 243 ? -16.546 -6.641 -12.884 1.00 89.81 243 LYS A CA 1
ATOM 1937 C C . LYS A 1 243 ? -18.040 -6.575 -12.602 1.00 89.81 243 LYS A C 1
ATOM 1939 O O . LYS A 1 243 ? -18.816 -6.554 -13.547 1.00 89.81 243 LYS A O 1
ATOM 1944 N N . ASP A 1 244 ? -18.424 -6.572 -11.337 1.00 85.44 244 ASP A N 1
ATOM 1945 C CA . ASP A 1 244 ? -19.813 -6.611 -10.881 1.00 85.44 244 ASP A CA 1
ATOM 1946 C C . ASP A 1 244 ? -20.444 -5.219 -10.707 1.00 85.44 244 ASP A C 1
ATOM 1948 O O . ASP A 1 244 ? -21.619 -5.112 -10.380 1.00 85.44 244 ASP A O 1
ATOM 1952 N N . GLU A 1 245 ? -19.696 -4.151 -10.994 1.00 77.44 245 GLU A N 1
ATOM 1953 C CA . GLU A 1 245 ? -20.209 -2.779 -11.140 1.00 77.44 245 GLU A CA 1
ATOM 1954 C C . GLU A 1 245 ? -20.608 -2.470 -12.603 1.00 77.44 245 GLU A C 1
ATOM 1956 O O . GLU A 1 245 ? -20.551 -1.323 -13.050 1.00 77.44 245 GLU A O 1
ATOM 1961 N N . ALA A 1 246 ? -20.894 -3.506 -13.399 1.00 56.31 246 ALA A N 1
ATOM 1962 C CA . ALA A 1 246 ? -21.192 -3.443 -14.831 1.00 56.31 246 ALA A CA 1
ATOM 1963 C C . ALA A 1 246 ? -22.684 -3.444 -15.136 1.00 56.31 246 ALA A C 1
ATOM 1965 O O . ALA A 1 246 ? -23.389 -4.310 -14.579 1.00 56.31 246 ALA A O 1
#

Mean predicted aligned error: 5.96 Å

Organism: Roseiflexus castenholzii (strain DSM 13941 / HLO8) (NCBI:txid383372)

pLDDT: mean 88.02, std 13.78, range [41.62, 98.69]

Secondary structure (DSSP, 8-state):
-PPPPTTEEESS----GGG-------TT-HHHHHHHHHHHHHHTS----HHHHHHHHGGG-BGGGTB--THHHHHHHHHTT-EE--EE-TTS-HHHHHHHHHTTT--EEEEESPPPEETTEE---SEEEEEEEEE-SEE-TT--EE-EEEEE-TTSSSTT---GGGG-B-SSSSSSPBP-SSSEEEEHHHHHHH-TT-EEEEEESSHHHHHHHHHHHEEE----TTS-HHHHHHHT-EEEEETT--

Radius of gyration: 17.65 Å; Cα contacts (8 Å, |Δi|>4): 532; chains: 1; bounding box: 42×39×60 Å

Solvent-accessible surface area (backbone atoms only — not comparable to full-atom values): 12926 Å² total; per-residue (Å²): 131,60,62,51,58,90,53,55,46,43,42,60,85,57,59,50,67,81,57,53,38,61,61,54,26,65,83,57,32,34,60,35,27,30,50,17,28,45,51,5,51,71,69,48,38,74,81,51,53,34,65,60,49,48,60,72,44,43,90,57,46,38,58,94,78,74,18,63,62,75,46,52,57,25,52,59,38,39,75,73,54,26,9,47,44,44,28,17,28,78,81,37,72,44,64,60,56,53,52,60,31,24,78,70,44,28,33,27,39,33,26,30,38,67,31,57,65,61,88,93,46,62,48,45,27,81,39,36,26,23,43,36,26,37,40,52,81,43,64,40,57,86,63,49,80,43,41,37,38,17,21,41,39,30,44,38,92,41,76,76,55,49,49,56,69,71,32,47,44,53,55,70,65,86,82,60,63,42,54,46,63,43,30,36,77,34,48,49,72,55,44,57,57,29,36,56,47,32,35,38,30,49,46,34,86,30,46,66,59,37,51,50,50,41,69,72,47,43,39,72,66,87,72,74,88,85,64,52,73,69,58,46,40,62,50,50,20,41,59,40,26,54,55,86,82,109